Protein 3CQB (pdb70)

CATH classification: 3.30.2010.10

Nearest PDB structures (foldseek):
  3cqb-assembly1_B  TM=1.001E+00  e=4.327E-17  unclassified
  3cqb-assembly1_A  TM=9.490E-01  e=1.864E-13  unclassified
  8y6v-assembly1_B  TM=2.941E-01  e=4.490E+00  Phikzvirus phiKZ
  3cqb-assembly1_A  TM=1.006E+00  e=2.069E-17  unclassified
  3cqb-assembly1_B  TM=9.709E-01  e=9.292E-14  unclassified

Solvent-accessible surface area: 10674 Å² total

Secondary structure (DSSP, 8-state):
-TT-----------SS-SSHHHHHHHHHHHHHHHHHT---EEEEE--SS--EEEE-----EEEEEHHHHH--HHHHHHHHHHHHHHHHTT------/--GGGT---SS--SHHHHHHHHHHHHHHHHHT---EEEEE--SS--EEEE--TTSPPEEEEEHHHHH--HHHHHHHHHHHHHHHHTT-------

Structure (mmCIF, N/CA/C/O backbone):
data_3CQB
#
_entry.id   3CQB
#
_cell.length_a   75.873
_cell.length_b   75.873
_cell.length_c   65.471
_cell.angle_alpha   90.00
_cell.angle_beta   90.00
_cell.angle_gamma   120.00
#
_symmetry.space_group_name_H-M   'P 32 2 1'
#
loop_
_entity.id
_entity.type
_entity.pdbx_description
1 polymer 'Probable protease htpX homolog'
2 non-polymer 'CHLORIDE ION'
3 non-polymer 'SODIUM ION'
4 non-polymer 1,2-ETHANEDIOL
5 non-polymer GLYCEROL
6 water water
#
loop_
_atom_site.group_PDB
_atom_site.id
_atom_site.type_symbol
_atom_site.label_atom_id
_atom_site.label_alt_id
_atom_site.label_comp_id
_atom_site.label_asym_id
_atom_site.label_entity_id
_atom_site.label_seq_id
_atom_site.pdbx_PDB_ins_code
_atom_site.Cartn_x
_atom_site.Cartn_y
_atom_site.Cartn_z
_atom_site.occupancy
_atom_site.B_iso_or_equiv
_atom_site.auth_seq_id
_atom_site.auth_comp_id
_atom_site.auth_asym_id
_atom_site.auth_atom_id
_atom_site.pdbx_PDB_model_num
ATOM 1 N N . ASN A 1 2 ? 33.871 27.283 19.987 1.00 30.10 -1 ASN A N 1
ATOM 2 C CA . ASN A 1 2 ? 33.069 28.465 19.472 1.00 30.37 -1 ASN A CA 1
ATOM 3 C C . ASN A 1 2 ? 33.361 28.891 18.003 1.00 29.64 -1 ASN A C 1
ATOM 4 O O . ASN A 1 2 ? 32.468 29.312 17.254 1.00 29.38 -1 ASN A O 1
ATOM 9 N N . ALA A 1 3 ? 34.625 28.764 17.610 1.00 29.32 0 ALA A N 1
ATOM 10 C CA . ALA A 1 3 ? 35.062 28.965 16.228 1.00 28.58 0 ALA A CA 1
ATOM 11 C C . ALA A 1 3 ? 34.355 27.995 15.250 1.00 28.19 0 ALA A C 1
ATOM 12 O O . ALA A 1 3 ? 33.964 28.387 14.141 1.00 28.63 0 ALA A O 1
ATOM 14 N N . SER A 1 4 ? 34.171 26.744 15.664 1.00 26.22 1 SER A N 1
ATOM 15 C CA . SER A 1 4 ? 33.648 25.705 14.775 1.00 26.10 1 SER A CA 1
ATOM 16 C C . SER A 1 4 ? 32.129 25.756 14.537 1.00 26.02 1 SER A C 1
ATOM 17 O O . SER A 1 4 ? 31.615 25.071 13.636 1.00 25.29 1 SER A O 1
ATOM 20 N N . LYS A 1 5 ? 31.402 26.544 15.340 1.00 25.59 2 LYS A N 1
ATOM 21 C CA . LYS A 1 5 ? 29.925 26.521 15.239 1.00 25.99 2 LYS A CA 1
ATOM 22 C C . LYS A 1 5 ? 29.526 26.957 13.845 1.00 25.19 2 LYS A C 1
ATOM 23 O O . LYS A 1 5 ? 30.006 27.971 13.364 1.00 25.62 2 LYS A O 1
ATOM 29 N N . GLY A 1 6 ? 28.659 26.196 13.189 1.00 24.82 3 GLY A N 1
ATOM 30 C CA . GLY A 1 6 ? 28.238 26.569 11.826 1.00 24.49 3 GLY A CA 1
ATOM 31 C C . GLY A 1 6 ? 29.145 26.117 10.676 1.00 24.44 3 GLY A C 1
ATOM 32 O O . GLY A 1 6 ? 28.758 26.224 9.504 1.00 24.70 3 GLY A O 1
ATOM 41 N N . ALA A 1 8 ? 31.467 23.296 8.429 1.00 16.90 5 ALA A N 1
ATOM 42 C CA . ALA A 1 8 ? 31.308 21.854 8.094 1.00 15.97 5 ALA A CA 1
ATOM 43 C C . ALA A 1 8 ? 32.103 21.045 9.112 1.00 15.10 5 ALA A C 1
ATOM 44 O O . ALA A 1 8 ? 33.229 21.420 9.465 1.00 13.72 5 ALA A O 1
ATOM 46 N N . LEU A 1 9 ? 31.500 19.952 9.589 1.00 14.59 6 LEU A N 1
ATOM 47 C CA . LEU A 1 9 ? 32.089 19.123 10.633 1.00 15.79 6 LEU A CA 1
ATOM 48 C C . LEU A 1 9 ? 32.284 17.719 10.083 1.00 15.86 6 LEU A C 1
ATOM 49 O O . LEU A 1 9 ? 31.569 17.276 9.155 1.00 15.83 6 LEU A O 1
ATOM 54 N N . ARG A 1 10 ? 33.212 17.001 10.701 1.00 15.39 7 ARG A N 1
ATOM 55 C CA . ARG A 1 10 ? 33.396 15.601 10.411 1.00 16.28 7 ARG A CA 1
ATOM 56 C C . ARG A 1 10 ? 32.099 14.816 10.705 1.00 16.28 7 ARG A C 1
ATOM 57 O O . ARG A 1 10 ? 31.413 15.086 11.694 1.00 16.09 7 ARG A O 1
ATOM 65 N N . SER A 1 11 ? 31.766 13.863 9.839 1.00 15.88 8 SER A N 1
ATOM 66 C CA . SER A 1 11 ? 30.697 12.914 10.140 1.00 16.60 8 SER A CA 1
ATOM 67 C C . SER A 1 11 ? 30.983 12.179 11.442 1.00 16.88 8 SER A C 1
ATOM 68 O O . SER A 1 11 ? 32.164 11.876 11.767 1.00 18.06 8 SER A O 1
ATOM 71 N N . VAL A 1 12 ? 29.910 11.890 12.170 1.00 17.32 9 VAL A N 1
ATOM 72 C CA . VAL A 1 12 ? 29.971 11.158 13.421 1.00 16.36 9 VAL A CA 1
ATOM 73 C C . VAL A 1 12 ? 29.671 9.682 13.119 1.00 16.30 9 VAL A C 1
ATOM 74 O O . VAL A 1 12 ? 28.556 9.342 12.678 1.00 16.44 9 VAL A O 1
ATOM 78 N N . GLY A 1 13 ? 30.651 8.807 13.321 1.00 14.83 10 GLY A N 1
ATOM 79 C CA . GLY A 1 13 ? 30.452 7.386 12.993 1.00 16.11 10 GLY A CA 1
ATOM 80 C C . GLY A 1 13 ? 29.322 6.836 13.853 1.00 15.94 10 GLY A C 1
ATOM 81 O O . GLY A 1 13 ? 29.322 7.030 15.081 1.00 15.50 10 GLY A O 1
ATOM 82 N N . GLY A 1 14 ? 28.354 6.166 13.222 1.00 15.62 11 GLY A N 1
ATOM 83 C CA . GLY A 1 14 ? 27.276 5.515 13.953 1.00 16.05 11 GLY A CA 1
ATOM 84 C C . GLY A 1 14 ? 26.055 6.398 14.126 1.00 17.68 11 GLY A C 1
ATOM 85 O O . GLY A 1 14 ? 25.085 5.986 14.736 1.00 18.17 11 GLY A O 1
ATOM 94 N N . VAL A 1 16 ? 22.844 8.494 12.788 1.00 21.04 13 VAL A N 1
ATOM 95 C CA . VAL A 1 16 ? 21.926 8.580 11.685 1.00 21.96 13 VAL A CA 1
ATOM 96 C C . VAL A 1 16 ? 22.012 10.011 11.147 1.00 21.98 13 VAL A C 1
ATOM 97 O O . VAL A 1 16 ? 22.085 10.955 11.940 1.00 22.32 13 VAL A O 1
ATOM 101 N N . ILE A 1 17 ? 22.036 10.161 9.826 1.00 20.48 14 ILE A N 1
ATOM 102 C CA . ILE A 1 17 ? 22.184 11.472 9.190 1.00 21.02 14 ILE A CA 1
ATOM 103 C C . ILE A 1 17 ? 20.807 12.106 8.985 1.00 21.64 14 ILE A C 1
ATOM 104 O O . ILE A 1 17 ? 19.968 11.576 8.254 1.00 20.67 14 ILE A O 1
ATOM 109 N N . GLU A 1 18 ? 20.584 13.215 9.674 1.00 22.40 15 GLU A N 1
ATOM 110 C CA . GLU A 1 18 ? 19.321 13.961 9.545 1.00 24.25 15 GLU A CA 1
ATOM 111 C C . GLU A 1 18 ? 19.617 15.258 8.793 1.00 23.80 15 GLU A C 1
ATOM 112 O O . GLU A 1 18 ? 19.213 15.406 7.651 1.00 25.86 15 GLU A O 1
ATOM 118 N N A SER A 1 19 ? 20.316 16.189 9.435 0.50 23.37 16 SER A N 1
ATOM 119 N N B SER A 1 19 ? 20.325 16.181 9.431 0.50 23.12 16 SER A N 1
ATOM 120 C CA A SER A 1 19 ? 20.747 17.417 8.772 0.50 22.55 16 SER A CA 1
ATOM 121 C CA B SER A 1 19 ? 20.740 17.407 8.766 0.50 22.01 16 SER A CA 1
ATOM 122 C C A SER A 1 19 ? 22.229 17.266 8.408 0.50 21.63 16 SER A C 1
ATOM 123 C C B SER A 1 19 ? 22.226 17.269 8.408 0.50 21.39 16 SER A C 1
ATOM 124 O O A SER A 1 19 ? 23.060 17.102 9.293 0.50 21.67 16 SER A O 1
ATOM 125 O O B SER A 1 19 ? 23.056 17.116 9.295 0.50 21.41 16 SER A O 1
ATOM 130 N N . PRO A 1 20 ? 22.561 17.310 7.111 1.00 21.21 17 PRO A N 1
ATOM 131 C CA . PRO A 1 20 ? 23.973 17.057 6.711 1.00 19.96 17 PRO A CA 1
ATOM 132 C C . PRO A 1 20 ? 24.990 17.946 7.447 1.00 18.92 17 PRO A C 1
ATOM 133 O O . PRO A 1 20 ? 24.784 19.159 7.550 1.00 17.72 17 PRO A O 1
ATOM 137 N N . ARG A 1 21 ? 26.060 17.324 7.949 1.00 16.75 18 ARG A N 1
ATOM 138 C CA . ARG A 1 21 ? 27.141 18.030 8.640 1.00 16.41 18 ARG A CA 1
ATOM 139 C C . ARG A 1 21 ? 28.196 18.540 7.654 1.00 15.77 18 ARG A C 1
ATOM 140 O O . ARG A 1 21 ? 28.997 19.405 7.981 1.00 15.59 18 ARG A O 1
ATOM 148 N N . ASN A 1 22 ? 28.198 17.982 6.451 1.00 15.61 19 ASN A N 1
ATOM 149 C CA . ASN A 1 22 ? 29.204 18.328 5.449 1.00 15.73 19 ASN A CA 1
ATOM 150 C C . ASN A 1 22 ? 28.711 17.961 4.056 1.00 16.42 19 ASN A C 1
ATOM 151 O O . ASN A 1 22 ? 27.618 17.369 3.878 1.00 16.93 19 ASN A O 1
ATOM 156 N N . GLU A 1 23 ? 29.503 18.308 3.050 1.00 16.27 20 GLU A N 1
ATOM 157 C CA . GLU A 1 23 ? 28.991 18.197 1.671 1.00 16.65 20 GLU A CA 1
ATOM 158 C C . GLU A 1 23 ? 28.825 16.733 1.251 1.00 15.85 20 GLU A C 1
ATOM 159 O O . GLU A 1 23 ? 27.918 16.400 0.472 1.00 14.61 20 GLU A O 1
ATOM 165 N N . THR A 1 24 ? 29.687 15.856 1.755 1.00 15.67 21 THR A N 1
ATOM 166 C CA . THR A 1 24 ? 29.529 14.422 1.456 1.00 16.33 21 THR A CA 1
ATOM 167 C C . THR A 1 24 ? 28.207 13.882 2.021 1.00 15.90 21 THR A C 1
ATOM 168 O O . THR A 1 24 ? 27.512 13.120 1.357 1.00 15.04 21 THR A O 1
ATOM 172 N N . GLU A 1 25 ? 27.847 14.282 3.234 1.00 15.55 22 GLU A N 1
ATOM 173 C CA . GLU A 1 25 ? 26.535 13.874 3.797 1.00 15.50 22 GLU A CA 1
ATOM 174 C C . GLU A 1 25 ? 25.364 14.336 2.928 1.00 15.55 22 GLU A C 1
ATOM 175 O O . GLU A 1 25 ? 24.398 13.585 2.719 1.00 15.38 22 GLU A O 1
ATOM 181 N N . HIS A 1 26 ? 25.438 15.571 2.439 1.00 15.64 23 HIS A N 1
ATOM 182 C CA . HIS A 1 26 ? 24.383 16.082 1.566 1.00 16.32 23 HIS A CA 1
ATOM 183 C C . HIS A 1 26 ? 24.283 15.258 0.301 1.00 16.29 23 HIS A C 1
ATOM 184 O O . HIS A 1 26 ? 23.168 14.891 -0.134 1.00 15.36 23 HIS A O 1
ATOM 191 N N . TRP A 1 27 ? 25.438 15.005 -0.319 1.00 15.34 24 TRP A N 1
ATOM 192 C CA . TRP A 1 27 ? 25.501 14.177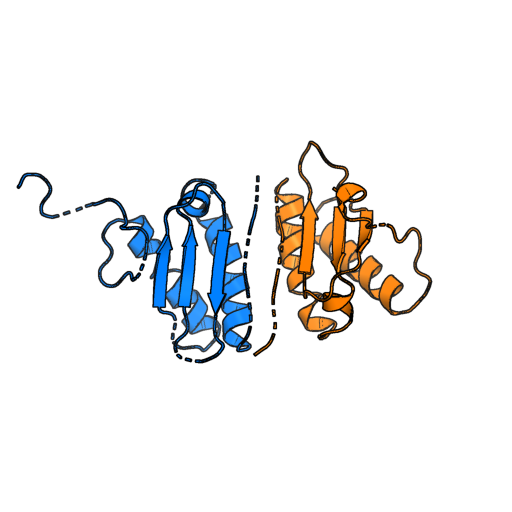 -1.533 1.00 16.60 24 TRP A CA 1
ATOM 193 C C . TRP A 1 27 ? 24.936 12.778 -1.258 1.00 15.50 24 TRP A C 1
ATOM 194 O O . TRP A 1 27 ? 24.183 12.207 -2.076 1.00 14.79 24 TRP A O 1
ATOM 205 N N . LEU A 1 28 ? 25.285 12.212 -0.108 1.00 15.51 25 LEU A N 1
ATOM 206 C CA . LEU A 1 28 ? 24.805 10.864 0.219 1.00 16.85 25 LEU A CA 1
ATOM 207 C C . LEU A 1 28 ? 23.284 10.784 0.356 1.00 16.93 25 LEU A C 1
ATOM 208 O O . LEU A 1 28 ? 22.649 9.893 -0.225 1.00 16.88 25 LEU A O 1
ATOM 213 N N . LEU A 1 29 ? 22.693 11.710 1.107 1.00 17.08 26 LEU A N 1
ATOM 214 C CA . LEU A 1 29 ? 21.228 11.770 1.204 1.00 17.70 26 LEU A CA 1
ATOM 215 C C . LEU A 1 29 ? 20.553 11.972 -0.150 1.00 18.30 26 LEU A C 1
ATOM 216 O O . LEU A 1 29 ? 19.550 11.309 -0.453 1.00 19.42 26 LEU A O 1
ATOM 221 N N A GLU A 1 30 ? 21.099 12.870 -0.962 0.50 18.42 27 GLU A N 1
ATOM 222 N N B GLU A 1 30 ? 21.100 12.868 -0.974 0.50 18.35 27 GLU A N 1
ATOM 223 C CA A GLU A 1 30 ? 20.544 13.155 -2.285 0.50 18.70 27 GLU A CA 1
ATOM 224 C CA B GLU A 1 30 ? 20.528 13.150 -2.303 0.50 18.56 27 GLU A CA 1
ATOM 225 C C A GLU A 1 30 ? 20.589 11.941 -3.206 0.50 18.31 27 GLU A C 1
ATOM 226 C C B GLU A 1 30 ? 20.600 11.955 -3.241 0.50 18.24 27 GLU A C 1
ATOM 227 O O A GLU A 1 30 ? 19.621 11.649 -3.933 0.50 17.74 27 GLU A O 1
ATOM 228 O O B GLU A 1 30 ? 19.662 11.688 -4.014 0.50 17.63 27 GLU A O 1
ATOM 239 N N . THR A 1 31 ? 21.726 11.255 -3.185 1.00 17.30 28 THR A N 1
ATOM 240 C CA . THR A 1 31 ? 21.961 10.083 -4.018 1.00 17.76 28 THR A CA 1
ATOM 241 C C . THR A 1 31 ? 21.026 8.952 -3.574 1.00 17.68 28 THR A C 1
ATOM 242 O O . THR A 1 31 ? 20.299 8.379 -4.394 1.00 16.35 28 THR A O 1
ATOM 246 N N . VAL A 1 32 ? 21.050 8.631 -2.282 1.00 17.18 29 VAL A N 1
ATOM 247 C CA . VAL A 1 32 ? 20.187 7.546 -1.785 1.00 17.97 29 VAL A CA 1
ATOM 248 C C . VAL A 1 32 ? 18.686 7.874 -2.010 1.00 18.22 29 VAL A C 1
ATOM 249 O O . VAL A 1 32 ? 17.897 7.000 -2.413 1.00 17.46 29 VAL A O 1
ATOM 253 N N . GLY A 1 33 ? 18.314 9.132 -1.782 1.00 17.48 30 GLY A N 1
ATOM 254 C CA . GLY A 1 33 ? 16.933 9.622 -2.028 1.00 19.33 30 GLY A CA 1
ATOM 255 C C . GLY A 1 33 ? 16.484 9.430 -3.464 1.00 19.92 30 GLY A C 1
ATOM 256 O O . GLY A 1 33 ? 15.360 8.942 -3.728 1.00 20.43 30 GLY A O 1
ATOM 257 N N . ARG A 1 34 ? 17.345 9.812 -4.402 1.00 19.58 31 ARG A N 1
ATOM 258 C CA . ARG A 1 34 ? 17.051 9.614 -5.816 1.00 20.10 31 ARG A CA 1
ATOM 259 C C . ARG A 1 34 ? 16.908 8.131 -6.197 1.00 19.21 31 ARG A C 1
ATOM 260 O O . ARG A 1 34 ? 16.010 7.744 -6.964 1.00 17.87 31 ARG A O 1
ATOM 268 N N . GLN A 1 35 ? 17.796 7.297 -5.665 1.00 18.45 32 GLN A N 1
ATOM 269 C CA . GLN A 1 35 ? 17.782 5.866 -5.965 1.00 19.13 32 GLN A CA 1
ATOM 270 C C . GLN A 1 35 ? 16.529 5.210 -5.382 1.00 20.34 32 GLN A C 1
ATOM 271 O O . GLN A 1 35 ? 15.863 4.384 -6.060 1.00 19.69 32 GLN A O 1
ATOM 277 N N . ALA A 1 36 ? 16.181 5.629 -4.164 1.00 20.53 33 ALA A N 1
ATOM 278 C CA . ALA A 1 36 ? 14.971 5.131 -3.487 1.00 21.61 33 ALA A CA 1
ATOM 279 C C . ALA A 1 36 ? 13.717 5.521 -4.267 1.00 22.11 33 ALA A C 1
ATOM 280 O O . ALA A 1 36 ? 12.847 4.668 -4.540 1.00 22.18 33 ALA A O 1
ATOM 282 N N . GLN A 1 37 ? 13.629 6.796 -4.650 1.00 22.97 34 GLN A N 1
ATOM 283 C CA . GLN A 1 37 ? 12.518 7.257 -5.478 1.00 24.08 34 GLN A CA 1
ATOM 284 C C . GLN A 1 37 ? 12.422 6.421 -6.771 1.00 24.11 34 GLN A C 1
ATOM 285 O O . GLN A 1 37 ? 11.328 5.976 -7.149 1.00 23.62 34 GLN A O 1
ATOM 291 N N . GLN A 1 38 ? 13.551 6.193 -7.444 1.00 23.63 35 GLN A N 1
ATOM 292 C CA . GLN A 1 38 ? 13.541 5.450 -8.706 1.00 24.43 35 GLN A CA 1
ATOM 293 C C . GLN A 1 38 ? 13.158 3.994 -8.519 1.00 24.39 35 GLN A C 1
ATOM 294 O O . GLN A 1 38 ? 12.468 3.418 -9.365 1.00 23.77 35 GLN A O 1
ATOM 300 N N . ALA A 1 39 ? 13.587 3.402 -7.405 1.00 23.25 36 ALA A N 1
ATOM 301 C CA . ALA A 1 39 ? 13.254 2.011 -7.088 1.00 24.22 36 ALA A CA 1
ATOM 302 C C . ALA A 1 39 ? 11.849 1.854 -6.519 1.00 24.98 36 ALA A C 1
A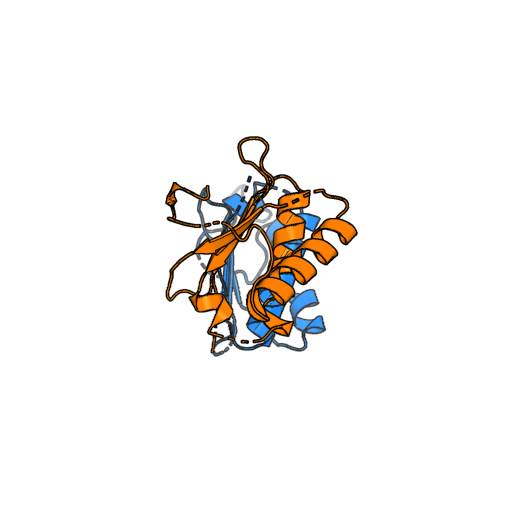TOM 303 O O . ALA A 1 39 ? 11.389 0.727 -6.317 1.00 26.16 36 ALA A O 1
ATOM 305 N N . GLY A 1 40 ? 11.190 2.976 -6.245 1.00 24.46 37 GLY A N 1
ATOM 306 C CA . GLY A 1 40 ? 9.817 3.000 -5.764 1.00 25.20 37 GLY A CA 1
ATOM 307 C C . GLY A 1 40 ? 9.663 2.653 -4.296 1.00 25.42 37 GLY A C 1
ATOM 308 O O . GLY A 1 40 ? 8.635 2.122 -3.895 1.00 25.17 37 GLY A O 1
ATOM 309 N N . ILE A 1 41 ? 10.682 2.938 -3.489 1.00 24.70 38 ILE A N 1
ATOM 310 C CA . ILE A 1 41 ? 10.622 2.675 -2.051 1.00 24.34 38 ILE A CA 1
ATOM 311 C C . ILE A 1 41 ? 10.769 3.957 -1.242 1.00 23.93 38 ILE A C 1
ATOM 312 O O . ILE A 1 41 ? 11.206 4.982 -1.770 1.00 23.95 38 ILE A O 1
ATOM 317 N N . GLY A 1 42 ? 10.412 3.888 0.040 1.00 23.19 39 GLY A N 1
ATOM 318 C CA . GLY A 1 42 ? 10.573 5.004 0.968 1.00 22.59 39 GLY A CA 1
ATOM 319 C C . GLY A 1 42 ? 12.054 5.312 1.182 1.00 22.19 39 GLY A C 1
ATOM 320 O O . GLY A 1 42 ? 12.904 4.467 0.930 1.00 21.62 39 GLY A O 1
ATOM 329 N N . PRO A 1 44 ? 15.405 5.354 2.771 1.00 21.68 41 PRO A N 1
ATOM 330 C CA . PRO A 1 44 ? 16.105 4.673 3.862 1.00 21.25 41 PRO A CA 1
ATOM 331 C C . PRO A 1 44 ? 16.709 5.621 4.899 1.00 20.99 41 PRO A C 1
ATOM 332 O O . PRO A 1 44 ? 17.037 6.759 4.586 1.00 20.99 41 PRO A O 1
ATOM 336 N N . THR A 1 45 ? 16.839 5.146 6.131 1.00 20.96 42 THR A N 1
ATOM 337 C CA . THR A 1 45 ? 17.740 5.764 7.109 1.00 21.68 42 THR A CA 1
ATOM 338 C C . THR A 1 45 ? 19.157 5.608 6.550 1.00 20.83 42 THR A C 1
ATOM 339 O O . THR A 1 45 ? 19.476 4.546 5.961 1.00 19.62 42 THR A O 1
ATOM 343 N N . VAL A 1 46 ? 20.009 6.627 6.730 1.00 19.87 43 VAL A N 1
ATOM 344 C CA . VAL A 1 46 ? 21.386 6.577 6.226 1.00 19.13 43 VAL A CA 1
ATOM 345 C C . VAL A 1 46 ? 22.356 6.895 7.374 1.00 19.31 43 VAL A C 1
ATOM 346 O O . VAL A 1 46 ? 22.113 7.828 8.155 1.00 18.54 43 VAL A O 1
ATOM 350 N N . ALA A 1 47 ? 23.408 6.086 7.527 1.00 18.28 44 ALA A N 1
ATOM 351 C CA . ALA A 1 47 ? 24.419 6.390 8.534 1.00 18.06 44 ALA A CA 1
ATOM 352 C C . ALA A 1 47 ? 25.817 6.159 7.953 1.00 17.92 44 ALA A C 1
ATOM 353 O O . ALA A 1 47 ? 25.993 5.331 7.042 1.00 17.90 44 ALA A O 1
ATOM 355 N N . ILE A 1 48 ? 26.814 6.880 8.463 1.00 16.72 45 ILE A N 1
ATOM 356 C CA . ILE A 1 48 ? 28.196 6.594 8.134 1.00 15.71 45 ILE A CA 1
ATOM 357 C C . ILE A 1 48 ? 28.798 5.985 9.401 1.00 16.26 45 ILE A C 1
ATOM 358 O O . ILE A 1 48 ? 28.472 6.445 10.510 1.00 16.93 45 ILE A O 1
ATOM 363 N N . TYR A 1 49 ? 29.636 4.957 9.241 1.00 16.07 46 TYR A N 1
ATOM 364 C CA . TYR A 1 49 ? 30.357 4.394 10.390 1.00 15.33 46 TYR A CA 1
ATOM 365 C C . TYR A 1 49 ? 31.852 4.411 10.152 1.00 15.39 46 TYR A C 1
ATOM 366 O O . TYR A 1 49 ? 32.300 4.385 9.014 1.00 14.19 46 TYR A O 1
ATOM 375 N N . ASP A 1 50 ? 32.621 4.477 11.229 1.00 16.04 47 ASP A N 1
ATOM 376 C CA . ASP A 1 50 ? 34.081 4.583 11.122 1.00 15.82 47 ASP A CA 1
ATOM 377 C C . ASP A 1 50 ? 34.642 3.199 10.861 1.00 16.00 47 ASP A C 1
ATOM 378 O O . ASP A 1 50 ? 34.490 2.299 11.688 1.00 14.88 47 ASP A O 1
ATOM 383 N N . SER A 1 51 ? 35.364 3.058 9.750 1.00 15.70 48 SER A N 1
ATOM 384 C CA . SER A 1 51 ? 36.151 1.836 9.506 1.00 15.48 48 SER A CA 1
ATOM 385 C C . SER A 1 51 ? 37.126 2.108 8.373 1.00 16.16 48 SER A C 1
ATOM 386 O O . SER A 1 51 ? 36.775 2.779 7.395 1.00 15.77 48 SER A O 1
ATOM 389 N N . ALA A 1 52 ? 38.302 1.507 8.473 1.00 15.61 49 ALA A N 1
ATOM 390 C CA . ALA A 1 52 ? 39.253 1.510 7.373 1.00 15.98 49 ALA A CA 1
ATOM 391 C C . ALA A 1 52 ? 38.776 0.605 6.227 1.00 16.73 49 ALA A C 1
ATOM 392 O O . ALA A 1 52 ? 39.198 0.799 5.084 1.00 15.64 49 ALA A O 1
ATOM 394 N N . ASP A 1 53 ? 37.932 -0.392 6.514 1.00 15.87 50 ASP A N 1
ATOM 395 C CA . ASP A 1 53 ? 37.458 -1.228 5.402 1.00 17.80 50 ASP A CA 1
ATOM 396 C C . ASP A 1 53 ? 36.486 -0.475 4.528 1.00 16.82 50 ASP A C 1
ATOM 397 O O . ASP A 1 53 ? 35.805 0.429 5.001 1.00 18.61 50 ASP A O 1
ATOM 402 N N . ILE A 1 54 ? 36.433 -0.873 3.262 1.00 15.63 51 ILE A N 1
ATOM 403 C CA . ILE A 1 54 ? 35.558 -0.252 2.276 1.00 16.03 51 ILE A CA 1
ATOM 404 C C . ILE A 1 54 ? 34.303 -1.128 2.228 1.00 16.10 51 ILE A C 1
ATOM 405 O O . ILE A 1 54 ? 34.336 -2.230 1.679 1.00 16.95 51 ILE A O 1
ATOM 410 N N . ASN A 1 55 ? 33.205 -0.650 2.796 1.00 15.59 52 ASN A N 1
ATOM 411 C CA . ASN A 1 55 ? 32.010 -1.484 2.877 1.00 15.60 52 ASN A CA 1
ATOM 412 C C . ASN A 1 55 ? 30.770 -0.608 2.887 1.00 16.23 52 ASN A C 1
ATOM 413 O O . ASN A 1 55 ? 30.786 0.493 3.447 1.00 15.85 52 ASN A O 1
ATOM 418 N N . ALA A 1 56 ? 29.694 -1.089 2.275 1.00 14.79 53 ALA A N 1
ATOM 419 C CA . ALA A 1 56 ? 28.367 -0.531 2.516 1.00 15.69 53 ALA A CA 1
ATOM 420 C C . ALA A 1 56 ? 27.452 -1.711 2.799 1.00 15.83 53 ALA A C 1
ATOM 421 O O . ALA A 1 56 ? 27.595 -2.798 2.189 1.00 15.77 53 ALA A O 1
ATOM 423 N N . PHE A 1 57 ? 26.519 -1.527 3.724 1.00 15.36 54 PHE A N 1
ATOM 424 C CA . PHE A 1 57 ? 25.497 -2.551 3.935 1.00 15.89 54 PHE A CA 1
ATOM 425 C C . PHE A 1 57 ? 24.129 -1.948 4.046 1.00 16.51 54 PHE A C 1
ATOM 426 O O . PHE A 1 57 ? 23.997 -0.747 4.363 1.00 16.39 54 PHE A O 1
ATOM 434 N N . ALA A 1 58 ? 23.110 -2.771 3.798 1.00 17.67 55 ALA A N 1
ATOM 435 C CA . ALA A 1 58 ? 21.744 -2.259 3.770 1.00 18.69 55 ALA A CA 1
ATOM 436 C C . ALA A 1 58 ? 20.794 -3.359 4.202 1.00 20.72 55 ALA A C 1
ATOM 437 O O . ALA A 1 58 ? 21.006 -4.543 3.948 1.00 18.78 55 ALA A O 1
ATOM 439 N N . THR A 1 59 ? 19.712 -2.957 4.832 1.00 23.88 56 THR A N 1
ATOM 440 C CA . THR A 1 59 ? 18.623 -3.904 5.006 1.00 27.43 56 THR A CA 1
ATOM 441 C C . THR A 1 59 ? 17.267 -3.290 4.637 1.00 29.00 56 THR A C 1
ATOM 442 O O . THR A 1 59 ? 16.986 -2.148 4.998 1.00 28.82 56 THR A O 1
ATOM 446 N N . GLY A 1 60 ? 16.461 -4.041 3.889 1.00 31.57 57 GLY A N 1
ATOM 447 C CA . GLY A 1 60 ? 15.058 -3.665 3.633 1.00 34.55 57 GLY A CA 1
ATOM 448 C C . GLY A 1 60 ? 14.086 -4.691 4.190 1.00 37.33 57 GLY A C 1
ATOM 449 O O . GLY A 1 60 ? 12.933 -4.783 3.729 1.00 37.12 57 GLY A O 1
ATOM 450 N N . ALA A 1 61 ? 14.532 -5.458 5.191 1.00 39.19 58 ALA A N 1
ATOM 451 C CA . ALA A 1 61 ? 13.708 -6.553 5.745 1.00 41.75 58 ALA A CA 1
ATOM 452 C C . ALA A 1 61 ? 12.409 -6.082 6.427 1.00 43.27 58 ALA A C 1
ATOM 453 O O . ALA A 1 61 ? 11.423 -6.824 6.474 1.00 43.91 58 ALA A O 1
ATOM 455 N N . LYS A 1 62 ? 12.409 -4.857 6.950 1.00 44.86 59 LYS A N 1
ATOM 456 C CA . LYS A 1 62 ? 11.206 -4.279 7.553 1.00 46.07 59 LYS A CA 1
ATOM 457 C C . LYS A 1 62 ? 10.570 -3.298 6.583 1.00 46.55 59 LYS A C 1
ATOM 458 O O . LYS A 1 62 ? 11.273 -2.491 5.970 1.00 47.39 59 LYS A O 1
ATOM 464 N N . ASP A 1 65 ? 11.912 2.687 7.615 1.00 20.00 62 ASP A N 1
ATOM 465 C CA . ASP A 1 65 ? 11.970 1.279 7.272 1.00 20.00 62 ASP A CA 1
ATOM 466 C C . ASP A 1 65 ? 13.356 0.742 6.993 1.00 20.00 62 ASP A C 1
ATOM 467 O O . ASP A 1 65 ? 13.835 -0.074 7.722 1.00 32.41 62 ASP A O 1
ATOM 472 N N . SER A 1 66 ? 13.996 1.160 5.939 1.00 28.79 63 SER A N 1
ATOM 473 C CA . SER A 1 66 ? 15.232 0.507 5.663 1.00 26.40 63 SER A CA 1
ATOM 474 C C . SER A 1 66 ? 16.412 1.327 6.114 1.00 24.45 63 SER A C 1
ATOM 475 O O . SER A 1 66 ? 16.269 2.442 6.514 1.00 22.19 63 SER A O 1
ATOM 478 N N . LEU A 1 67 ? 17.579 0.714 6.044 1.00 23.55 64 LEU A N 1
ATOM 479 C CA . LEU A 1 67 ? 18.779 1.407 6.466 1.00 23.26 64 LEU A CA 1
ATOM 480 C C . LEU A 1 67 ? 19.904 1.130 5.477 1.00 22.29 64 LEU A C 1
ATOM 481 O O . LEU A 1 67 ? 20.000 0.011 4.938 1.00 21.68 64 LEU A O 1
ATOM 486 N N . VAL A 1 68 ? 20.713 2.158 5.213 1.00 20.02 65 VAL A N 1
ATOM 487 C CA . VAL A 1 68 ? 21.927 2.035 4.391 1.00 19.84 65 VAL A CA 1
ATOM 488 C C . VAL A 1 68 ? 23.054 2.617 5.227 1.00 19.23 65 VAL A C 1
ATOM 489 O O . VAL A 1 68 ? 22.952 3.736 5.746 1.00 18.92 65 VAL A O 1
ATOM 493 N N . ALA A 1 69 ? 24.125 1.846 5.401 1.00 18.85 66 ALA A N 1
ATOM 494 C CA . ALA A 1 69 ? 25.249 2.273 6.253 1.00 17.95 66 ALA A CA 1
ATOM 495 C C . ALA A 1 69 ? 26.519 2.176 5.423 1.00 18.47 66 ALA A C 1
ATOM 496 O O . ALA A 1 69 ? 26.730 1.172 4.726 1.00 18.16 66 ALA A O 1
ATOM 498 N N . VAL A 1 70 ? 27.338 3.227 5.442 1.00 17.34 67 VAL A N 1
ATOM 499 C CA . VAL A 1 70 ? 28.506 3.284 4.591 1.00 16.81 67 VAL A CA 1
ATOM 500 C C . VAL A 1 70 ? 29.732 3.542 5.454 1.00 16.18 67 VAL A C 1
ATOM 501 O O . VAL A 1 70 ? 29.672 4.370 6.366 1.00 15.33 67 VAL A O 1
ATOM 505 N N . SER A 1 71 ? 30.841 2.863 5.160 1.00 15.89 68 SER A N 1
ATOM 506 C CA . SER A 1 71 ? 32.045 3.092 5.964 1.00 16.25 68 SER A CA 1
ATOM 507 C C . SER A 1 71 ? 32.764 4.336 5.500 1.00 15.50 68 SER A C 1
ATOM 508 O O . SER A 1 71 ? 32.682 4.754 4.341 1.00 15.72 68 SER A O 1
ATOM 511 N N . THR A 1 72 ? 33.460 5.024 6.417 1.00 20.00 69 THR A N 1
ATOM 512 C CA . THR A 1 72 ? 34.391 6.078 6.037 1.00 20.00 69 THR A CA 1
ATOM 513 C C . THR A 1 72 ? 35.421 5.569 5.033 1.00 20.00 69 THR A C 1
ATOM 514 O O . THR A 1 72 ? 35.695 6.188 4.110 1.00 15.70 69 THR A O 1
ATOM 518 N N . GLY A 1 73 ? 35.929 4.355 5.225 1.00 14.74 70 GLY A N 1
ATOM 519 C CA . GLY A 1 73 ? 36.880 3.803 4.244 1.00 15.58 70 GLY A CA 1
ATOM 520 C C . GLY A 1 73 ? 36.326 3.859 2.813 1.00 15.56 70 GLY A C 1
ATOM 521 O O . GLY A 1 73 ? 37.072 4.183 1.867 1.00 15.46 70 GLY A O 1
ATOM 522 N N . LEU A 1 74 ? 35.054 3.509 2.643 1.00 15.25 71 LEU A N 1
ATOM 523 C CA . LEU A 1 74 ? 34.421 3.569 1.315 1.00 16.03 71 LEU A CA 1
ATOM 524 C C . LEU A 1 74 ? 34.426 5.022 0.771 1.00 17.07 71 LEU A C 1
ATOM 525 O O . LEU A 1 74 ? 34.854 5.289 -0.373 1.00 16.52 71 LEU A O 1
ATOM 530 N N . LEU A 1 75 ? 33.969 5.950 1.604 1.00 16.74 72 LEU A N 1
ATOM 531 C CA . LEU A 1 75 ? 33.897 7.377 1.211 1.00 17.61 72 LEU A CA 1
ATOM 532 C C . LEU A 1 75 ? 35.265 7.963 0.908 1.00 18.20 72 LEU A C 1
ATOM 533 O O . LEU A 1 75 ? 35.392 8.822 0.017 1.00 17.30 72 LEU A O 1
ATOM 538 N N . HIS A 1 76 ? 36.292 7.504 1.615 1.00 18.03 73 HIS A N 1
ATOM 539 C CA . HIS A 1 76 ? 37.660 7.970 1.353 1.00 20.30 73 HIS A CA 1
ATOM 540 C C . HIS A 1 76 ? 38.237 7.402 0.058 1.00 20.74 73 HIS A C 1
ATOM 541 O O . HIS A 1 76 ? 39.064 8.027 -0.597 1.00 21.81 73 HIS A O 1
ATOM 548 N N . ASN A 1 77 ? 37.831 6.198 -0.305 1.00 21.22 74 ASN A N 1
ATOM 549 C CA . ASN A 1 77 ? 38.525 5.497 -1.350 1.00 22.24 74 ASN A CA 1
ATOM 550 C C . ASN A 1 77 ? 37.789 5.499 -2.696 1.00 22.60 74 ASN A C 1
ATOM 551 O O . ASN A 1 77 ? 38.437 5.369 -3.746 1.00 23.07 74 ASN A O 1
ATOM 564 N N . THR A 1 79 ? 35.336 7.158 -5.762 1.00 19.94 76 THR A N 1
ATOM 565 C CA . THR A 1 79 ? 34.835 8.395 -6.347 1.00 20.28 76 THR A CA 1
ATOM 566 C C . THR A 1 79 ? 33.324 8.447 -6.178 1.00 20.39 76 THR A C 1
ATOM 567 O O . THR A 1 79 ? 32.692 7.428 -5.865 1.00 20.07 76 THR A O 1
ATOM 571 N N . ARG A 1 80 ? 32.733 9.616 -6.391 1.00 20.99 77 ARG A N 1
ATOM 572 C CA . ARG A 1 80 ? 31.273 9.699 -6.360 1.00 21.32 77 ARG A CA 1
ATOM 573 C C . ARG A 1 80 ? 30.593 8.710 -7.308 1.00 21.28 77 ARG A C 1
ATOM 574 O O . ARG A 1 80 ? 29.668 8.014 -6.887 1.00 20.86 77 ARG A O 1
ATOM 582 N N . ASP A 1 81 ? 31.046 8.622 -8.560 1.00 20.77 78 ASP A N 1
ATOM 583 C CA . ASP A 1 81 ? 30.420 7.663 -9.498 1.00 21.01 78 ASP A CA 1
ATOM 584 C C . ASP A 1 81 ? 30.501 6.216 -9.000 1.00 20.61 78 ASP A C 1
ATOM 585 O O . ASP A 1 81 ? 29.530 5.470 -9.114 1.00 19.44 78 ASP A O 1
ATOM 590 N N . GLU A 1 82 ? 31.654 5.831 -8.453 1.00 19.41 79 GLU A N 1
ATOM 591 C CA . GLU A 1 82 ? 31.858 4.464 -7.964 1.00 20.04 79 GLU A CA 1
ATOM 592 C C . GLU A 1 82 ? 30.951 4.191 -6.776 1.00 18.53 79 GLU A C 1
ATOM 593 O O . GLU A 1 82 ? 30.284 3.161 -6.719 1.00 18.66 79 GLU A O 1
ATOM 599 N N . ALA A 1 83 ? 30.925 5.123 -5.835 1.00 17.79 80 ALA A N 1
ATOM 600 C CA . ALA A 1 83 ? 30.074 4.992 -4.644 1.00 16.90 80 ALA A CA 1
ATOM 601 C C . ALA A 1 83 ? 28.594 4.982 -5.044 1.00 16.60 80 ALA A C 1
ATOM 602 O O . ALA A 1 83 ? 27.807 4.216 -4.489 1.00 16.52 80 ALA A O 1
ATOM 604 N N . GLU A 1 84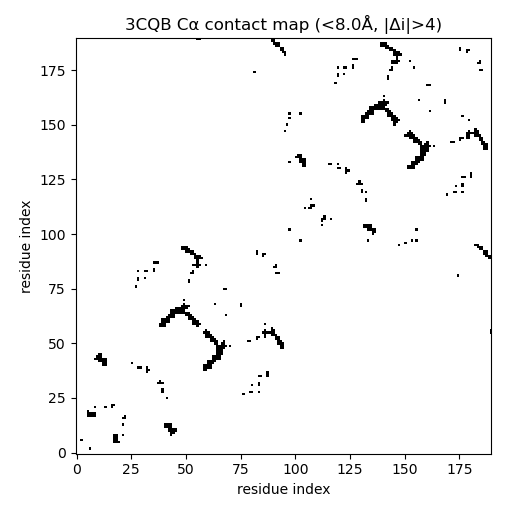 ? 28.219 5.833 -5.995 1.00 15.97 81 GLU A N 1
ATOM 605 C CA . GLU A 1 84 ? 26.831 5.873 -6.466 1.00 17.19 81 GLU A CA 1
ATOM 606 C C . GLU A 1 84 ? 26.421 4.491 -7.024 1.00 16.96 81 GLU A C 1
ATOM 607 O O . GLU A 1 84 ? 25.313 4.015 -6.771 1.00 17.20 81 GLU A O 1
ATOM 613 N N . ALA A 1 85 ? 27.316 3.846 -7.768 1.00 17.12 82 ALA A N 1
ATOM 614 C CA . ALA A 1 85 ? 26.980 2.547 -8.383 1.00 17.14 82 ALA A CA 1
ATOM 615 C C . ALA A 1 85 ? 26.770 1.460 -7.302 1.00 16.70 82 ALA A C 1
ATOM 616 O O . ALA A 1 85 ? 25.859 0.622 -7.394 1.00 17.07 82 ALA A O 1
ATOM 618 N N . VAL A 1 86 ? 27.579 1.500 -6.253 1.00 15.84 83 VAL A N 1
ATOM 619 C CA . VAL A 1 86 ? 27.454 0.547 -5.148 1.00 16.83 83 VAL A CA 1
ATOM 620 C C . VAL A 1 86 ? 26.121 0.781 -4.438 1.00 16.92 83 VAL A C 1
ATOM 621 O O . VAL A 1 86 ? 25.355 -0.168 -4.147 1.00 16.00 83 VAL A O 1
ATOM 625 N N . LEU A 1 87 ? 25.824 2.051 -4.168 1.00 15.67 84 LEU A N 1
ATOM 626 C CA . LEU A 1 87 ? 24.588 2.390 -3.477 1.00 15.98 84 LEU A CA 1
ATOM 627 C C . LEU A 1 87 ? 23.360 1.994 -4.308 1.00 16.20 84 LEU A C 1
ATOM 628 O O . LEU A 1 87 ? 22.391 1.443 -3.774 1.00 16.69 84 LEU A O 1
ATOM 633 N N . ALA A 1 88 ? 23.378 2.290 -5.609 1.00 16.34 85 ALA A N 1
ATOM 634 C CA . ALA A 1 88 ? 22.275 1.907 -6.486 1.00 16.43 85 ALA A CA 1
ATOM 635 C C . ALA A 1 88 ? 22.018 0.397 -6.429 1.00 17.28 85 ALA A C 1
ATOM 636 O O . ALA A 1 88 ? 20.851 -0.064 -6.381 1.00 16.50 85 ALA A O 1
ATOM 638 N N . HIS A 1 89 ? 23.109 -0.372 -6.441 1.00 16.40 86 HIS A N 1
ATOM 639 C CA . HIS A 1 89 ? 22.990 -1.828 -6.395 1.00 17.03 86 HIS A CA 1
ATOM 640 C C . HIS A 1 89 ? 22.385 -2.298 -5.066 1.00 16.81 86 HIS A C 1
ATOM 641 O O . HIS A 1 89 ? 21.458 -3.130 -5.062 1.00 16.16 86 HIS A O 1
ATOM 648 N N . GLU A 1 90 ? 22.862 -1.740 -3.958 1.00 15.92 87 GLU A N 1
ATOM 649 C CA . GLU A 1 90 ? 22.272 -2.056 -2.642 1.00 16.80 87 GLU A CA 1
ATOM 650 C C . GLU A 1 90 ? 20.829 -1.628 -2.493 1.00 16.89 87 GLU A C 1
ATOM 651 O O . GLU A 1 90 ? 20.018 -2.389 -1.935 1.00 17.90 87 GLU A O 1
ATOM 657 N N . VAL A 1 91 ? 20.477 -0.457 -3.036 1.00 16.80 88 VAL A N 1
ATOM 658 C CA . VAL A 1 91 ? 19.069 -0.038 -3.065 1.00 17.19 88 VAL A CA 1
ATOM 659 C C . VAL A 1 91 ? 18.195 -1.053 -3.816 1.00 17.89 88 VAL A C 1
ATOM 660 O O . VAL A 1 91 ? 17.055 -1.323 -3.395 1.00 17.98 88 VAL A O 1
ATOM 664 N N . SER A 1 92 ? 18.719 -1.640 -4.894 1.00 18.36 89 SER A N 1
ATOM 665 C CA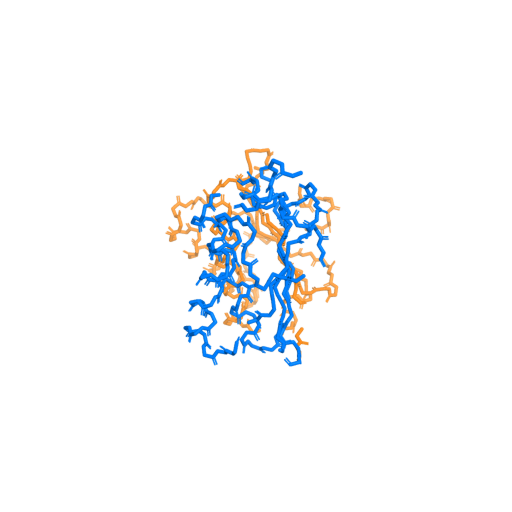 . SER A 1 92 ? 17.940 -2.657 -5.628 1.00 19.18 89 SER A CA 1
ATOM 666 C C . SER A 1 92 ? 17.609 -3.867 -4.743 1.00 19.33 89 SER A C 1
ATOM 667 O O . SER A 1 92 ? 16.550 -4.471 -4.886 1.00 19.51 89 SER A O 1
ATOM 670 N N . HIS A 1 93 ? 18.531 -4.246 -3.864 1.00 19.04 90 HIS A N 1
ATOM 671 C CA . HIS A 1 93 ? 18.289 -5.320 -2.906 1.00 19.67 90 HIS A CA 1
ATOM 672 C C . HIS A 1 93 ? 17.280 -4.958 -1.842 1.00 20.37 90 HIS A C 1
ATOM 673 O O . HIS A 1 93 ? 16.401 -5.775 -1.511 1.00 21.00 90 HIS A O 1
ATOM 680 N N . ILE A 1 94 ? 17.389 -3.745 -1.310 1.00 21.27 91 ILE A N 1
ATOM 681 C CA . ILE A 1 94 ? 16.425 -3.261 -0.328 1.00 22.64 91 ILE A CA 1
ATOM 682 C C . ILE A 1 94 ? 15.059 -3.320 -0.961 1.00 23.63 91 ILE A C 1
ATOM 683 O O . ILE A 1 94 ? 14.069 -3.716 -0.302 1.00 23.74 91 ILE A O 1
ATOM 688 N N . ALA A 1 95 ? 14.979 -2.898 -2.226 1.00 24.18 92 ALA A N 1
ATOM 689 C CA . ALA A 1 95 ? 13.666 -2.822 -2.895 1.00 25.37 92 ALA A CA 1
ATOM 690 C C . ALA A 1 95 ? 13.024 -4.208 -3.007 1.00 26.37 92 ALA A C 1
ATOM 691 O O . ALA A 1 95 ? 11.790 -4.333 -3.010 1.00 26.80 92 ALA A O 1
ATOM 693 N N . ASN A 1 96 ? 13.850 -5.248 -3.085 1.00 26.75 93 ASN A N 1
ATOM 694 C CA . ASN A 1 96 ? 13.377 -6.628 -3.034 1.00 28.03 93 ASN A CA 1
ATOM 695 C C . ASN A 1 96 ? 13.065 -7.161 -1.626 1.00 27.77 93 ASN A C 1
ATOM 696 O O . ASN A 1 96 ? 12.701 -8.326 -1.481 1.00 29.83 93 ASN A O 1
ATOM 701 N N . GLY A 1 97 ? 13.176 -6.321 -0.605 1.00 27.51 94 GLY A N 1
ATOM 702 C CA . GLY A 1 97 ? 13.022 -6.749 0.788 1.00 26.77 94 GLY A CA 1
ATOM 703 C C . GLY A 1 97 ? 14.162 -7.640 1.280 1.00 26.73 94 GLY A C 1
ATOM 704 O O . GLY A 1 97 ? 14.002 -8.416 2.241 1.00 26.55 94 GLY A O 1
ATOM 705 N N . ASP A 1 98 ? 15.332 -7.497 0.661 1.00 25.51 95 ASP A N 1
ATOM 706 C CA . ASP A 1 98 ? 16.496 -8.302 1.035 1.00 24.29 95 ASP A CA 1
ATOM 707 C C . ASP A 1 98 ? 17.537 -7.480 1.805 1.00 23.29 95 ASP A C 1
ATOM 708 O O . ASP A 1 98 ? 17.350 -6.271 2.049 1.00 23.61 95 ASP A O 1
ATOM 721 N N . VAL A 1 100 ? 21.908 -6.820 2.291 1.00 16.83 97 VAL A N 1
ATOM 722 C CA . VAL A 1 100 ? 23.116 -6.995 1.496 1.00 16.66 97 VAL A CA 1
ATOM 723 C C . VAL A 1 100 ? 24.287 -6.340 2.218 1.00 16.46 97 VAL A C 1
ATOM 724 O O . VAL A 1 100 ? 24.094 -5.296 2.874 1.00 16.24 97 VAL A O 1
ATOM 728 N N . THR A 1 101 ? 25.473 -6.927 2.087 1.00 16.31 98 THR A N 1
ATOM 729 C CA . THR A 1 101 ? 26.680 -6.254 2.535 1.00 16.11 98 THR A CA 1
ATOM 730 C C . THR A 1 101 ? 27.749 -6.463 1.470 1.00 16.60 98 THR A C 1
ATOM 731 O O . THR A 1 101 ? 27.789 -7.520 0.838 1.00 16.39 98 THR A O 1
ATOM 743 N N . THR A 1 103 ? 31.908 -5.592 0.392 1.00 17.30 100 THR A N 1
ATOM 744 C CA . THR A 1 103 ? 33.199 -5.060 0.825 1.00 17.74 100 THR A CA 1
ATOM 745 C C . THR A 1 103 ? 34.122 -5.082 -0.376 1.00 18.67 100 THR A C 1
ATOM 746 O O . THR A 1 103 ? 34.089 -6.051 -1.165 1.00 18.18 100 THR A O 1
ATOM 750 N N . LEU A 1 104 ? 34.931 -4.029 -0.536 1.00 19.18 101 LEU A N 1
ATOM 751 C CA . LEU A 1 104 ? 35.939 -3.987 -1.606 1.00 22.33 101 LEU A CA 1
ATOM 752 C C . LEU A 1 104 ? 37.330 -4.012 -0.999 1.00 24.18 101 LEU A C 1
ATOM 753 O O . LEU A 1 104 ? 37.541 -3.497 0.099 1.00 22.66 101 LEU A O 1
ATOM 766 N N . GLN A 1 106 ? 40.748 -2.693 -2.660 1.00 36.45 103 GLN A N 1
ATOM 767 C CA . GLN A 1 106 ? 41.088 -1.994 -3.930 1.00 38.92 103 GLN A CA 1
ATOM 768 C C . GLN A 1 106 ? 42.453 -2.374 -4.534 1.00 39.84 103 GLN A C 1
ATOM 769 O O . GLN A 1 106 ? 43.216 -3.141 -3.925 1.00 41.00 103 GLN A O 1
ATOM 783 N N . ALA B 1 8 ? 43.555 -16.291 -4.509 1.00 32.67 5 ALA B N 1
ATOM 784 C CA . ALA B 1 8 ? 42.142 -15.986 -4.209 1.00 32.25 5 ALA B CA 1
ATOM 785 C C . ALA B 1 8 ? 41.258 -17.252 -4.282 1.00 31.47 5 ALA B C 1
ATOM 786 O O . ALA B 1 8 ? 40.403 -17.455 -3.429 1.00 30.94 5 ALA B O 1
ATOM 788 N N . LEU B 1 9 ? 41.504 -18.121 -5.270 1.00 30.59 6 LEU B N 1
ATOM 789 C CA . LEU B 1 9 ? 40.736 -19.374 -5.389 1.00 29.61 6 LEU B CA 1
ATOM 790 C C . LEU B 1 9 ? 41.132 -20.443 -4.364 1.00 28.61 6 LEU B C 1
ATOM 791 O O . LEU B 1 9 ? 40.273 -21.016 -3.672 1.00 26.49 6 LEU B O 1
ATOM 796 N N . ARG B 1 10 ? 42.434 -20.716 -4.285 1.00 27.74 7 ARG B N 1
ATOM 797 C CA . ARG B 1 10 ? 42.969 -21.840 -3.502 1.00 29.07 7 ARG B CA 1
ATOM 798 C C . ARG B 1 10 ? 42.639 -21.694 -2.018 1.00 28.27 7 ARG B C 1
ATOM 799 O O . ARG B 1 10 ? 42.426 -22.691 -1.308 1.00 27.59 7 ARG B O 1
ATOM 807 N N . SER B 1 11 ? 42.599 -20.448 -1.561 1.00 27.25 8 SER B N 1
ATOM 808 C CA . SER B 1 11 ? 42.495 -20.189 -0.130 1.00 26.90 8 SER B CA 1
ATOM 809 C C . SER B 1 11 ? 41.081 -20.469 0.366 1.00 26.99 8 SER B C 1
ATOM 810 O O . SER B 1 11 ? 40.880 -20.611 1.585 1.00 26.92 8 SER B O 1
ATOM 813 N N . VAL B 1 12 ? 40.112 -20.505 -0.566 1.00 25.61 9 VAL B N 1
ATOM 814 C CA . VAL B 1 12 ? 38.691 -20.804 -0.238 1.00 25.72 9 VAL B CA 1
ATOM 815 C C . VAL B 1 12 ? 38.240 -22.199 -0.707 1.00 25.25 9 VAL B C 1
ATOM 816 O O . VAL B 1 12 ? 37.074 -22.603 -0.514 1.00 25.56 9 VAL B O 1
ATOM 820 N N . GLY B 1 13 ? 39.182 -22.935 -1.288 1.00 24.06 10 GLY B N 1
ATOM 821 C CA . GLY B 1 13 ? 38.901 -24.258 -1.840 1.00 22.97 10 GLY B CA 1
ATOM 822 C C . GLY B 1 13 ? 38.008 -24.156 -3.071 1.00 22.32 10 GLY B C 1
ATOM 823 O O . GLY B 1 13 ? 37.263 -25.103 -3.362 1.00 22.20 10 GLY B O 1
ATOM 824 N N . GLY B 1 14 ? 38.081 -23.033 -3.786 1.00 19.91 11 GLY B N 1
ATOM 825 C CA . GLY B 1 14 ? 37.268 -22.816 -5.033 1.00 19.67 11 GLY B CA 1
ATOM 826 C C . GLY B 1 14 ? 37.628 -23.863 -6.103 1.00 18.53 11 GLY B C 1
ATOM 827 O O . GLY B 1 14 ? 38.776 -24.334 -6.179 1.00 18.26 11 GLY B O 1
ATOM 836 N N . VAL B 1 16 ? 37.448 -24.693 -10.166 1.00 16.32 13 VAL B N 1
ATOM 837 C CA . VAL B 1 16 ? 37.316 -24.014 -11.463 1.00 16.33 13 VAL B CA 1
ATOM 838 C C . VAL B 1 16 ? 36.424 -24.843 -12.382 1.00 16.67 13 VAL B C 1
ATOM 839 O O . VAL B 1 16 ? 36.523 -26.092 -12.435 1.00 16.60 13 VAL B O 1
ATOM 843 N N . ILE B 1 17 ? 35.589 -24.139 -13.142 1.00 16.24 14 ILE B N 1
ATOM 844 C CA . ILE B 1 17 ? 34.833 -24.756 -14.231 1.00 17.33 14 ILE B CA 1
ATOM 845 C C . ILE B 1 17 ? 35.627 -24.571 -15.530 1.00 17.04 14 ILE B C 1
ATOM 846 O O . ILE B 1 17 ? 35.720 -23.456 -16.040 1.00 16.88 14 ILE B O 1
ATOM 851 N N . GLU B 1 18 ? 36.239 -25.642 -16.049 1.00 16.16 15 GLU B N 1
ATOM 852 C CA . GLU B 1 18 ? 37.053 -25.506 -17.249 1.00 16.91 15 GLU B CA 1
ATOM 853 C C . GLU B 1 18 ? 36.213 -25.497 -18.509 1.00 17.00 15 GLU B C 1
ATOM 854 O O . GLU B 1 18 ? 36.583 -24.871 -19.507 1.00 17.31 15 GLU B O 1
ATOM 860 N N . SER B 1 19 ? 35.091 -26.212 -18.475 1.00 17.13 16 SER B N 1
ATOM 861 C CA . SER B 1 19 ? 34.164 -26.268 -19.616 1.00 17.40 16 SER B CA 1
ATOM 862 C C . SER B 1 19 ? 32.814 -26.659 -19.012 1.00 17.89 16 SER B C 1
ATOM 863 O O . SER B 1 19 ? 32.767 -27.281 -17.968 1.00 18.04 16 SER B O 1
ATOM 866 N N . PRO B 1 20 ? 31.716 -26.255 -19.650 1.00 18.97 17 PRO B N 1
ATOM 867 C CA . PRO B 1 20 ? 30.426 -26.494 -18.966 1.00 19.26 17 PRO B CA 1
ATOM 868 C C . PRO B 1 20 ? 29.934 -27.932 -19.155 1.00 18.32 17 PRO B C 1
ATOM 869 O O . PRO B 1 20 ? 29.917 -28.452 -20.283 1.00 17.84 17 PRO B O 1
ATOM 873 N N . ARG B 1 21 ? 29.496 -28.545 -18.061 1.00 18.28 18 ARG B N 1
ATOM 874 C CA . ARG B 1 21 ? 29.032 -29.933 -18.078 1.00 18.83 18 ARG B CA 1
ATOM 875 C C . ARG B 1 21 ? 27.627 -30.162 -17.512 1.00 18.97 18 ARG B C 1
ATOM 876 O O . ARG B 1 21 ? 27.183 -31.311 -17.391 1.00 20.21 18 ARG B O 1
ATOM 884 N N . ASN B 1 22 ? 26.926 -29.072 -17.226 1.00 17.19 19 ASN B N 1
ATOM 885 C CA . ASN B 1 22 ? 25.524 -29.157 -16.816 1.00 17.34 19 ASN B CA 1
ATOM 886 C C . ASN B 1 22 ? 24.892 -27.779 -17.047 1.00 17.18 19 ASN B C 1
ATOM 887 O O . ASN B 1 22 ? 25.596 -26.825 -17.430 1.00 16.50 19 ASN B O 1
ATOM 892 N N . GLU B 1 23 ? 23.576 -27.679 -16.903 1.00 16.47 20 GLU B N 1
ATOM 893 C CA . GLU B 1 23 ? 22.898 -26.421 -17.242 1.00 17.36 20 GLU B CA 1
ATOM 894 C C . GLU B 1 23 ? 23.391 -25.278 -16.384 1.00 16.95 20 GLU B C 1
ATOM 895 O O . GLU B 1 23 ? 23.482 -24.152 -16.868 1.00 16.41 20 GLU B O 1
ATOM 901 N N . THR B 1 24 ? 23.700 -25.560 -15.112 1.00 16.07 21 THR B N 1
ATOM 902 C CA . THR B 1 24 ? 24.109 -24.479 -14.193 1.00 16.15 21 THR B CA 1
ATOM 903 C C . THR B 1 24 ? 25.462 -23.945 -14.632 1.00 16.25 21 THR B C 1
ATOM 904 O O . THR B 1 24 ? 25.654 -22.721 -14.704 1.00 15.36 21 THR B O 1
ATOM 908 N N . GLU B 1 25 ? 26.394 -24.847 -14.953 1.00 15.51 22 GLU B N 1
ATOM 909 C CA . GLU B 1 25 ? 27.733 -24.379 -15.404 1.00 16.14 22 GLU B CA 1
ATOM 910 C C . GLU B 1 25 ? 27.642 -23.615 -16.723 1.00 15.62 22 GLU B C 1
ATOM 911 O O . GLU B 1 25 ? 28.368 -22.623 -16.928 1.00 16.68 22 GLU B O 1
ATOM 917 N N . HIS B 1 26 ? 26.822 -24.121 -17.649 1.00 15.61 23 HIS B N 1
ATOM 918 C CA . HIS B 1 26 ? 26.608 -23.470 -18.939 1.00 16.68 23 HIS B CA 1
ATOM 919 C C . HIS B 1 26 ? 26.084 -22.038 -18.736 1.00 16.01 23 HIS B C 1
ATOM 920 O O . HIS B 1 26 ? 26.605 -21.084 -19.314 1.00 15.10 23 HIS B O 1
ATOM 927 N N . TRP B 1 27 ? 25.079 -21.900 -17.873 1.00 15.58 24 TRP B N 1
ATOM 928 C CA . TRP B 1 27 ? 24.497 -20.583 -17.580 1.00 16.47 24 TRP B CA 1
ATOM 929 C C . TRP B 1 27 ? 25.526 -19.649 -16.934 1.00 16.75 24 TRP B C 1
ATOM 930 O O . TRP B 1 27 ? 25.651 -18.483 -17.313 1.00 16.51 24 TRP B O 1
ATOM 941 N N . LEU B 1 28 ? 26.283 -20.159 -15.972 1.00 16.29 25 LEU B N 1
ATOM 942 C CA . LEU B 1 28 ? 27.273 -19.324 -15.268 1.00 17.03 25 LEU B CA 1
ATOM 943 C C . LEU B 1 28 ? 28.375 -18.835 -16.219 1.00 16.92 25 LEU B C 1
ATOM 944 O O . LEU B 1 28 ? 28.727 -17.640 -16.247 1.00 16.14 25 LEU B O 1
ATOM 949 N N . LEU B 1 29 ? 28.908 -19.742 -17.041 1.00 16.15 26 LEU B N 1
ATOM 950 C CA . LEU B 1 29 ? 29.946 -19.329 -17.995 1.00 17.32 26 LEU B CA 1
ATOM 951 C C . LEU B 1 29 ? 29.441 -18.321 -19.012 1.00 17.75 26 LEU B C 1
ATOM 952 O O . LEU B 1 29 ? 30.123 -17.322 -19.305 1.00 18.28 26 LEU B O 1
ATOM 957 N N . GLU B 1 30 ? 28.256 -18.574 -19.566 1.00 18.13 27 GLU B N 1
ATOM 958 C CA . GLU B 1 30 ? 27.699 -17.705 -20.607 1.00 19.78 27 GLU B CA 1
ATOM 959 C C . GLU B 1 30 ? 27.356 -16.330 -20.023 1.00 19.83 27 GLU B C 1
ATOM 960 O O . GLU B 1 30 ? 27.550 -15.291 -20.681 1.00 19.65 27 GLU B O 1
ATOM 966 N N . THR B 1 31 ? 26.852 -16.331 -18.784 1.00 18.75 28 THR B N 1
ATOM 967 C CA . THR B 1 31 ? 26.496 -15.081 -18.112 1.00 18.36 28 THR B CA 1
ATOM 968 C C . THR B 1 31 ? 27.737 -14.244 -17.860 1.00 18.96 28 THR B C 1
ATOM 969 O O . THR B 1 31 ? 27.779 -13.069 -18.234 1.00 18.25 28 THR B O 1
ATOM 973 N N . VAL B 1 32 ? 28.748 -14.846 -17.239 1.00 18.36 29 VAL B N 1
ATOM 974 C CA . VAL B 1 32 ? 29.983 -14.099 -16.938 1.00 19.17 29 VAL B CA 1
ATOM 975 C C . VAL B 1 32 ? 30.666 -13.692 -18.237 1.00 19.03 29 VAL B C 1
ATOM 976 O O . VAL B 1 32 ? 31.194 -12.574 -18.348 1.00 18.25 29 VAL B O 1
ATOM 980 N N . GLY B 1 33 ? 30.658 -14.596 -19.215 1.00 18.80 30 GLY B N 1
ATOM 981 C CA . GLY B 1 33 ? 31.253 -14.304 -20.534 1.00 19.99 30 GLY B CA 1
ATOM 982 C C . GLY B 1 33 ? 30.626 -13.094 -21.208 1.00 20.93 30 GLY B C 1
ATOM 983 O O . GLY B 1 33 ? 31.335 -12.197 -21.722 1.00 20.86 30 GLY B O 1
ATOM 984 N N . ARG B 1 34 ? 29.292 -13.043 -21.201 1.00 20.86 31 ARG B N 1
ATOM 985 C CA . ARG B 1 34 ? 28.599 -11.895 -21.790 1.00 21.20 31 ARG B CA 1
ATOM 986 C C . ARG B 1 34 ? 28.921 -10.596 -21.039 1.00 20.91 31 ARG B C 1
ATOM 987 O O . ARG B 1 34 ? 29.168 -9.541 -21.639 1.00 20.41 31 ARG B O 1
ATOM 995 N N . GLN B 1 35 ? 28.920 -10.668 -19.715 1.00 19.66 32 GLN B N 1
ATOM 996 C CA . GLN B 1 35 ? 29.201 -9.484 -18.906 1.00 19.82 32 GLN B CA 1
ATOM 997 C C . GLN B 1 35 ? 30.637 -9.014 -19.088 1.00 20.16 32 GLN B C 1
ATOM 998 O O . GLN B 1 35 ? 30.880 -7.811 -19.199 1.00 20.57 32 GLN B O 1
ATOM 1004 N N . ALA B 1 36 ? 31.576 -9.953 -19.159 1.00 19.59 33 ALA B N 1
ATOM 1005 C CA . ALA B 1 36 ? 32.978 -9.595 -19.368 1.00 20.66 33 ALA B CA 1
ATOM 1006 C C . ALA B 1 36 ? 33.127 -8.915 -20.728 1.00 21.33 33 ALA B C 1
ATOM 1007 O O . ALA B 1 36 ? 33.737 -7.823 -20.834 1.00 21.68 33 ALA B O 1
ATOM 1009 N N . GLN B 1 37 ? 32.536 -9.529 -21.758 1.00 21.76 34 GLN B N 1
ATOM 1010 C CA . GLN B 1 37 ? 32.533 -8.930 -23.104 1.00 23.00 34 GLN B CA 1
ATOM 1011 C C . GLN B 1 37 ? 31.972 -7.503 -23.094 1.00 23.51 34 GLN B C 1
ATOM 1012 O O . GLN B 1 37 ? 32.598 -6.577 -23.635 1.00 24.16 34 GLN B O 1
ATOM 1018 N N . GLN B 1 38 ? 30.811 -7.316 -22.475 1.00 23.37 35 GLN B N 1
ATOM 1019 C CA . GLN B 1 38 ? 30.203 -5.994 -22.410 1.00 24.41 35 GLN B CA 1
ATOM 1020 C C . GLN B 1 38 ? 31.055 -4.970 -21.649 1.00 24.58 35 GLN B C 1
ATOM 1021 O O . GLN B 1 38 ? 31.058 -3.779 -21.993 1.00 24.09 35 GLN B O 1
ATOM 1027 N N . ALA B 1 39 ? 31.801 -5.428 -20.647 1.00 24.47 36 ALA B N 1
ATOM 1028 C CA . ALA B 1 39 ? 32.666 -4.551 -19.836 1.00 24.23 36 ALA B CA 1
ATOM 1029 C C . ALA B 1 39 ? 34.049 -4.315 -20.454 1.00 24.84 36 ALA B C 1
ATOM 1030 O O . ALA B 1 39 ? 34.853 -3.538 -19.921 1.00 25.82 36 ALA B O 1
ATOM 1032 N N . GLY B 1 40 ? 34.324 -4.970 -21.570 1.00 24.50 37 GLY B N 1
ATOM 1033 C CA . GLY B 1 40 ? 35.569 -4.748 -22.314 1.00 25.53 37 GLY B CA 1
ATOM 1034 C C . GLY B 1 40 ? 36.762 -5.449 -21.699 1.00 25.51 37 GLY B C 1
ATOM 1035 O O . GLY B 1 40 ? 37.902 -5.030 -21.898 1.00 25.61 37 GLY B O 1
ATOM 1036 N N . ILE B 1 41 ? 36.513 -6.519 -20.950 1.00 24.06 38 ILE B N 1
ATOM 1037 C CA . ILE B 1 41 ? 37.614 -7.235 -20.299 1.00 23.89 38 ILE B CA 1
ATOM 1038 C C . ILE B 1 41 ? 37.695 -8.667 -20.788 1.00 23.54 38 ILE B C 1
ATOM 1039 O O . ILE B 1 41 ? 36.735 -9.178 -21.372 1.00 22.62 38 ILE B O 1
ATOM 1044 N N . GLY B 1 42 ? 38.844 -9.306 -20.541 1.00 23.10 39 GLY B N 1
ATOM 1045 C CA . GLY B 1 42 ? 39.040 -10.707 -20.883 1.00 23.16 39 GLY B CA 1
ATOM 1046 C C . GLY B 1 42 ? 38.168 -11.595 -20.000 1.00 22.77 39 GLY B C 1
ATOM 1047 O O . GLY B 1 42 ? 37.686 -11.176 -18.934 1.00 22.21 39 GLY B O 1
ATOM 1056 N N . PRO B 1 44 ? 37.155 -13.901 -17.264 1.00 20.24 41 PRO B N 1
ATOM 1057 C CA . PRO B 1 44 ? 37.713 -14.349 -15.977 1.00 20.10 41 PRO B CA 1
ATOM 1058 C C . PRO B 1 44 ? 37.659 -15.861 -15.828 1.00 19.89 41 PRO B C 1
ATOM 1059 O O . PRO B 1 44 ? 36.849 -16.522 -16.474 1.00 19.95 41 PRO B O 1
ATOM 1063 N N . THR B 1 45 ? 38.513 -16.407 -14.966 1.00 19.35 42 THR B N 1
ATOM 1064 C CA . THR B 1 45 ? 38.310 -17.758 -14.472 1.00 19.70 42 THR B CA 1
ATOM 1065 C C . THR B 1 45 ? 36.997 -17.761 -13.682 1.00 19.25 42 THR B C 1
ATOM 1066 O O . THR B 1 45 ? 36.713 -16.807 -12.949 1.00 20.51 42 THR B O 1
ATOM 1070 N N . VAL B 1 46 ? 36.205 -18.828 -13.835 1.00 18.60 43 VAL B N 1
ATOM 1071 C CA . VAL B 1 46 ? 34.930 -18.930 -13.122 1.00 17.61 43 VAL B CA 1
ATOM 1072 C C . VAL B 1 46 ? 34.971 -20.165 -12.237 1.00 17.13 43 VAL B C 1
ATOM 1073 O O . VAL B 1 46 ? 35.366 -21.254 -12.685 1.00 18.14 43 VAL B O 1
ATOM 1077 N N . ALA B 1 47 ? 34.572 -19.991 -10.976 1.00 17.26 44 ALA B N 1
ATOM 1078 C CA . ALA B 1 47 ? 34.681 -21.051 -9.980 1.00 17.50 44 ALA B CA 1
ATOM 1079 C C . ALA B 1 47 ? 33.457 -21.088 -9.086 1.00 17.29 44 ALA B C 1
ATOM 1080 O O . ALA B 1 47 ? 32.715 -20.105 -8.990 1.00 17.57 44 ALA B O 1
ATOM 1082 N N . ILE B 1 48 ? 33.219 -22.259 -8.499 1.00 16.14 45 ILE B N 1
ATOM 1083 C CA . ILE B 1 48 ? 32.207 -22.422 -7.487 1.00 15.96 45 ILE B CA 1
ATOM 1084 C C . ILE B 1 48 ? 32.939 -22.851 -6.213 1.00 16.69 45 ILE B C 1
ATOM 1085 O O . ILE B 1 48 ? 33.951 -23.568 -6.291 1.00 17.57 45 ILE B O 1
ATOM 1090 N N . TYR B 1 49 ? 32.506 -22.350 -5.050 1.00 16.89 46 TYR B N 1
ATOM 1091 C CA . TYR B 1 49 ? 33.077 -22.809 -3.788 1.00 17.09 46 TYR B CA 1
ATOM 1092 C C . TYR B 1 49 ? 31.972 -23.108 -2.799 1.00 17.66 46 TYR B C 1
ATOM 1093 O O . TYR B 1 49 ? 30.826 -22.679 -2.987 1.00 16.69 46 TYR B O 1
ATOM 1102 N N . ASP B 1 50 ? 32.295 -23.878 -1.751 1.00 17.30 47 ASP B N 1
ATOM 1103 C CA . ASP B 1 50 ? 31.251 -24.356 -0.847 1.00 18.28 47 ASP B CA 1
ATOM 1104 C C . ASP B 1 50 ? 30.982 -23.351 0.276 1.00 18.42 47 ASP B C 1
ATOM 1105 O O . ASP B 1 50 ? 31.891 -23.042 1.058 1.00 18.80 47 ASP B O 1
ATOM 1110 N N . SER B 1 51 ? 29.761 -22.821 0.334 1.00 17.53 48 SER B N 1
ATOM 1111 C CA . SER B 1 51 ? 29.309 -22.063 1.498 1.00 17.72 48 SER B CA 1
ATOM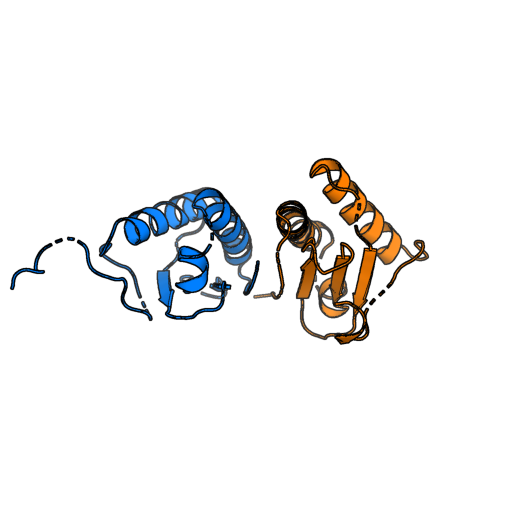 1112 C C . SER B 1 51 ? 27.792 -22.044 1.505 1.00 18.18 48 SER B C 1
ATOM 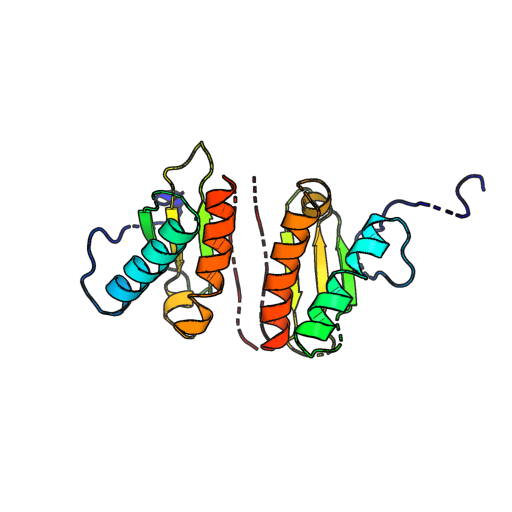1113 O O . SER B 1 51 ? 27.146 -21.916 0.435 1.00 17.18 48 SER B O 1
ATOM 1116 N N . ALA B 1 52 ? 27.218 -22.130 2.702 1.00 18.03 49 ALA B N 1
ATOM 1117 C CA . ALA B 1 52 ? 25.766 -21.936 2.855 1.00 17.71 49 ALA B CA 1
ATOM 1118 C C . ALA B 1 52 ? 25.357 -20.476 2.588 1.00 18.91 49 ALA B C 1
ATOM 1119 O O . ALA B 1 52 ? 24.167 -20.203 2.271 1.00 17.06 49 ALA B O 1
ATOM 1121 N N . ASP B 1 53 ? 26.307 -19.538 2.722 1.00 17.69 50 ASP B N 1
ATOM 1122 C CA . ASP B 1 53 ? 26.020 -18.129 2.490 1.00 18.11 50 ASP B CA 1
ATOM 1123 C C . ASP B 1 53 ? 25.659 -17.941 1.020 1.00 16.81 50 ASP B C 1
ATOM 1124 O O . ASP B 1 53 ? 26.151 -18.665 0.131 1.00 16.77 50 ASP B O 1
ATOM 1129 N N . ILE B 1 54 ? 24.873 -16.900 0.765 1.00 15.89 51 ILE B N 1
ATOM 1130 C CA . ILE B 1 54 ? 24.643 -16.429 -0.596 1.00 15.88 51 ILE B CA 1
ATOM 1131 C C . ILE B 1 54 ? 25.736 -15.380 -0.862 1.00 16.27 51 ILE B C 1
ATOM 1132 O O . ILE B 1 54 ? 25.643 -14.248 -0.393 1.00 16.85 51 ILE B O 1
ATOM 1137 N N . ASN B 1 55 ? 26.784 -15.771 -1.585 1.00 16.42 52 ASN B N 1
ATOM 1138 C CA . ASN B 1 55 ? 27.964 -14.909 -1.748 1.00 16.53 52 ASN B CA 1
ATOM 1139 C C . ASN B 1 55 ? 28.548 -15.064 -3.129 1.00 16.94 52 ASN B C 1
ATOM 1140 O O . ASN B 1 55 ? 28.568 -16.163 -3.684 1.00 15.17 52 ASN B O 1
ATOM 1145 N N . ALA B 1 56 ? 29.034 -13.952 -3.696 1.00 16.70 53 ALA B N 1
ATOM 1146 C CA . ALA B 1 56 ? 29.897 -14.040 -4.855 1.00 17.88 53 ALA B CA 1
ATOM 1147 C C . ALA B 1 56 ? 31.070 -13.106 -4.562 1.00 18.74 53 ALA B C 1
ATOM 1148 O O . ALA B 1 56 ? 30.884 -12.008 -3.975 1.00 18.47 53 ALA B O 1
ATOM 1150 N N . PHE B 1 57 ? 32.258 -13.534 -4.970 1.00 17.79 54 PHE B N 1
ATOM 1151 C CA . PHE B 1 57 ? 33.408 -12.625 -4.929 1.00 18.20 54 PHE B CA 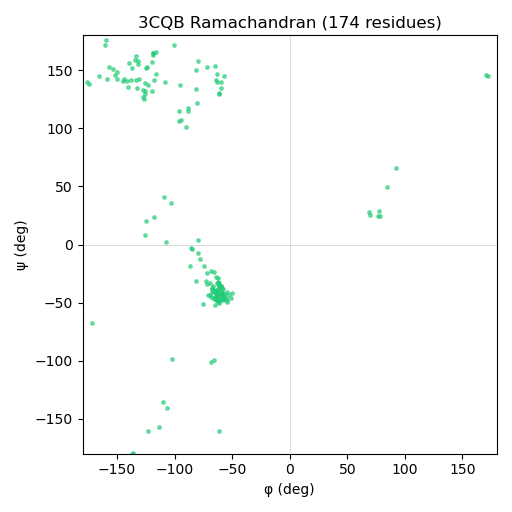1
ATOM 1152 C C . PHE B 1 57 ? 34.172 -12.653 -6.242 1.00 18.65 54 PHE B C 1
ATOM 1153 O O . PHE B 1 57 ? 34.063 -13.604 -7.014 1.00 18.14 54 PHE B O 1
ATOM 1161 N N . ALA B 1 58 ? 34.881 -11.572 -6.528 1.00 18.66 55 ALA B N 1
ATOM 1162 C CA . ALA B 1 58 ? 35.482 -11.422 -7.840 1.00 18.48 55 ALA B CA 1
ATOM 1163 C C . ALA B 1 58 ? 36.691 -10.525 -7.677 1.00 19.14 55 ALA B C 1
ATOM 1164 O O . ALA B 1 58 ? 36.727 -9.672 -6.785 1.00 19.31 55 ALA B O 1
ATOM 1166 N N . THR B 1 59 ? 37.682 -10.719 -8.533 1.00 19.58 56 THR B N 1
ATOM 1167 C CA . THR B 1 59 ? 38.793 -9.806 -8.526 1.00 21.79 56 THR B CA 1
ATOM 1168 C C . THR B 1 59 ? 39.346 -9.574 -9.928 1.00 22.36 56 THR B C 1
ATOM 1169 O O . THR B 1 59 ? 39.416 -10.498 -10.750 1.00 21.68 56 THR B O 1
ATOM 1173 N N . GLY B 1 60 ? 39.709 -8.320 -10.187 1.00 23.78 57 GLY B N 1
ATOM 1174 C CA . GLY B 1 60 ? 40.489 -7.958 -11.358 1.00 25.95 57 GLY B CA 1
ATOM 1175 C C . GLY B 1 60 ? 41.744 -7.213 -10.924 1.00 28.23 57 GLY B C 1
ATOM 1176 O O . GLY B 1 60 ? 42.362 -6.522 -11.727 1.00 27.01 57 GLY B O 1
ATOM 1177 N N . ALA B 1 61 ? 42.139 -7.383 -9.659 1.00 30.30 58 ALA B N 1
ATOM 1178 C CA . ALA B 1 61 ? 43.343 -6.735 -9.132 1.00 33.17 58 ALA B CA 1
ATOM 1179 C C . ALA B 1 61 ? 44.586 -7.243 -9.865 1.00 35.42 58 ALA B C 1
ATOM 1180 O O . ALA B 1 61 ? 44.639 -8.404 -10.290 1.00 35.06 58 ALA B O 1
ATOM 1182 N N . LYS B 1 62 ? 45.574 -6.364 -10.038 1.00 37.80 59 LYS B N 1
ATOM 1183 C CA . LYS B 1 62 ? 46.834 -6.736 -10.710 1.00 41.02 59 LYS B CA 1
ATOM 1184 C C . LYS B 1 62 ? 47.443 -8.021 -10.143 1.00 42.09 59 LYS B C 1
ATOM 1185 O O . LYS B 1 62 ? 47.921 -8.876 -10.901 1.00 43.53 59 LYS B O 1
ATOM 1191 N N . ARG B 1 63 ? 47.402 -8.146 -8.811 1.00 43.27 60 ARG B N 1
ATOM 1192 C CA . ARG B 1 63 ? 47.954 -9.293 -8.057 1.00 43.56 60 ARG B CA 1
ATOM 1193 C C . ARG B 1 63 ? 47.392 -10.674 -8.443 1.00 42.67 60 ARG B C 1
ATOM 1194 O O . ARG B 1 63 ? 48.118 -11.671 -8.418 1.00 43.61 60 ARG B O 1
ATOM 1202 N N A ASP B 1 64 ? 46.092 -10.711 -8.763 0.50 41.79 61 ASP B N 1
ATOM 1203 N N B ASP B 1 64 ? 46.132 -10.720 -8.840 0.50 42.31 61 ASP B N 1
ATOM 1204 C CA A ASP B 1 64 ? 45.329 -11.949 -9.002 0.50 40.34 61 ASP B CA 1
ATOM 1205 C CA B ASP B 1 64 ? 45.474 -11.987 -9.083 0.50 41.34 61 ASP B CA 1
ATOM 1206 C C A ASP B 1 64 ? 45.142 -12.238 -10.504 0.50 39.87 61 ASP B C 1
ATOM 1207 C C B ASP B 1 64 ? 45.279 -12.262 -10.564 0.50 40.47 61 ASP B C 1
ATOM 1208 O O A ASP B 1 64 ? 45.137 -11.307 -11.315 0.50 40.04 61 ASP B O 1
ATOM 1209 O O B ASP B 1 64 ? 45.406 -11.368 -11.403 0.50 40.70 61 ASP B O 1
ATOM 1218 N N . ASP B 1 65 ? 44.965 -13.516 -10.867 1.00 39.23 62 ASP B N 1
ATOM 1219 C CA . ASP B 1 65 ? 44.345 -13.878 -12.157 1.00 36.88 62 ASP B CA 1
ATOM 1220 C C . ASP B 1 65 ? 42.923 -13.357 -12.039 1.00 34.20 62 ASP B C 1
ATOM 1221 O O . ASP B 1 65 ? 42.344 -13.439 -10.944 1.00 34.53 62 ASP B O 1
ATOM 1226 N N . SER B 1 66 ? 42.342 -12.821 -13.113 1.00 30.58 63 SER B N 1
ATOM 1227 C CA . SER B 1 66 ? 40.937 -12.368 -13.034 1.00 28.17 63 SER B CA 1
ATOM 1228 C C . SER B 1 66 ? 39.994 -13.542 -12.674 1.00 24.89 63 SER B C 1
ATOM 1229 O O . SER B 1 66 ? 40.109 -14.623 -13.259 1.00 22.22 63 SER B O 1
ATOM 1232 N N . LEU B 1 67 ? 39.060 -13.336 -11.734 1.00 22.88 64 LEU B N 1
ATOM 1233 C CA . LEU B 1 67 ? 38.294 -14.456 -11.191 1.00 21.45 64 LEU B CA 1
ATOM 1234 C C . LEU B 1 67 ? 36.905 -14.015 -10.764 1.00 20.50 64 LEU B C 1
ATOM 1235 O O . LEU B 1 67 ? 36.745 -12.931 -10.197 1.00 19.25 64 LEU B O 1
ATOM 1240 N N . VAL B 1 68 ? 35.918 -14.880 -10.999 1.00 18.89 65 VAL B N 1
ATOM 1241 C CA . VAL B 1 68 ? 34.599 -14.730 -10.408 1.00 19.58 65 VAL B CA 1
ATOM 1242 C C . VAL B 1 68 ? 34.293 -16.053 -9.707 1.00 19.45 65 VAL B C 1
ATOM 1243 O O . VAL B 1 68 ? 34.364 -17.127 -10.342 1.00 19.59 65 VAL B O 1
ATOM 1247 N N . ALA B 1 69 ? 33.971 -15.999 -8.413 1.00 18.65 66 ALA B N 1
ATOM 1248 C CA . ALA B 1 69 ? 33.688 -17.228 -7.665 1.00 18.67 66 ALA B CA 1
ATOM 1249 C C . ALA B 1 69 ? 32.316 -17.089 -7.008 1.00 18.93 66 ALA B C 1
ATOM 1250 O O . ALA B 1 69 ? 32.019 -16.039 -6.411 1.00 19.24 66 ALA B O 1
ATOM 1252 N N . VAL B 1 70 ? 31.450 -18.087 -7.184 1.00 16.81 67 VAL B N 1
ATOM 1253 C CA . VAL B 1 70 ? 30.131 -18.027 -6.552 1.00 17.06 67 VAL B CA 1
ATOM 1254 C C . VAL B 1 70 ? 30.012 -19.158 -5.546 1.00 16.75 67 VAL B C 1
ATOM 1255 O O . VAL B 1 70 ? 30.550 -20.253 -5.756 1.00 16.81 67 VAL B O 1
ATOM 1259 N N . SER B 1 71 ? 29.282 -18.920 -4.465 1.00 16.29 68 SER B N 1
ATOM 1260 C CA . SER B 1 71 ? 29.075 -20.005 -3.514 1.00 16.24 68 SER B CA 1
ATOM 1261 C C . SER B 1 71 ? 27.984 -20.945 -4.002 1.00 16.61 68 SER B C 1
ATOM 1262 O O . SER B 1 71 ? 27.079 -20.543 -4.755 1.00 16.62 68 SER B O 1
ATOM 1265 N N . THR B 1 72 ? 28.005 -22.171 -3.501 1.00 16.64 69 THR B N 1
ATOM 1266 C CA . THR B 1 72 ? 26.913 -23.088 -3.713 1.00 17.03 69 THR B CA 1
ATOM 1267 C C . THR B 1 72 ? 25.610 -22.503 -3.150 1.00 17.88 69 THR B C 1
ATOM 1268 O O . THR B 1 72 ? 24.531 -22.713 -3.732 1.00 16.97 69 THR B O 1
ATOM 1272 N N . GLY B 1 73 ? 25.704 -21.773 -2.025 1.00 16.19 70 GLY B N 1
ATOM 1273 C CA . GLY B 1 73 ? 24.500 -21.177 -1.423 1.00 16.21 70 GLY B CA 1
ATOM 1274 C C . GLY B 1 73 ? 23.835 -20.164 -2.368 1.00 16.28 70 GLY B C 1
ATOM 1275 O O . GLY B 1 73 ? 22.595 -20.073 -2.414 1.00 16.37 70 GLY B O 1
ATOM 1276 N N . LEU B 1 74 ? 24.650 -19.398 -3.082 1.00 16.01 71 LEU B N 1
ATOM 1277 C CA . LEU B 1 74 ? 24.106 -18.470 -4.091 1.00 15.74 71 LEU B CA 1
ATOM 1278 C C . LEU B 1 74 ? 23.348 -19.224 -5.199 1.00 16.45 71 LEU B C 1
ATOM 1279 O O . LEU B 1 74 ? 22.179 -18.903 -5.512 1.00 16.29 71 LEU B O 1
ATOM 1284 N N . LEU B 1 75 ? 23.994 -20.253 -5.748 1.00 16.44 72 LEU B N 1
ATOM 1285 C CA . LEU B 1 75 ? 23.378 -21.048 -6.834 1.00 16.77 72 LEU B CA 1
ATOM 1286 C C . LEU B 1 75 ? 22.104 -21.756 -6.361 1.00 17.31 72 LEU B C 1
ATOM 1287 O O . LEU B 1 75 ? 21.150 -21.919 -7.143 1.00 17.65 72 LEU B O 1
ATOM 1292 N N . HIS B 1 76 ? 22.067 -22.154 -5.085 1.00 17.44 73 HIS B N 1
ATOM 1293 C CA . HIS B 1 76 ? 20.878 -22.794 -4.490 1.00 18.38 73 HIS B CA 1
ATOM 1294 C C . HIS B 1 76 ? 19.695 -21.852 -4.246 1.00 18.43 73 HIS B C 1
ATOM 1295 O O . HIS B 1 76 ? 18.544 -22.270 -4.331 1.00 18.40 73 HIS B O 1
ATOM 1302 N N . ASN B 1 77 ? 19.966 -20.600 -3.915 1.00 17.15 74 ASN B N 1
ATOM 1303 C CA . ASN B 1 77 ? 18.925 -19.702 -3.428 1.00 18.90 74 ASN B CA 1
ATOM 1304 C C . ASN B 1 77 ? 18.501 -18.579 -4.369 1.00 18.93 74 ASN B C 1
ATOM 1305 O O . ASN B 1 77 ? 17.405 -18.043 -4.219 1.00 19.42 74 ASN B O 1
ATOM 1326 N N . THR B 1 79 ? 17.509 -16.835 -8.080 1.00 18.77 76 THR B N 1
ATOM 1327 C CA . THR B 1 79 ? 17.033 -17.133 -9.444 1.00 18.95 76 THR B CA 1
ATOM 1328 C C . THR B 1 79 ? 18.125 -16.677 -10.393 1.00 18.51 76 THR B C 1
ATOM 1329 O O . THR B 1 79 ? 19.042 -15.910 -10.004 1.00 17.73 76 THR B O 1
ATOM 1333 N N . ARG B 1 80 ? 18.038 -17.142 -11.636 1.00 17.84 77 ARG B N 1
ATOM 1334 C CA . ARG B 1 80 ? 19.003 -16.702 -12.637 1.00 17.91 77 ARG B CA 1
ATOM 1335 C C . ARG B 1 80 ? 18.994 -15.194 -12.781 1.00 18.51 77 ARG B C 1
ATOM 1336 O O . ARG B 1 80 ? 20.060 -14.577 -12.820 1.00 16.93 77 ARG B O 1
ATOM 1344 N N . ASP B 1 81 ? 17.799 -14.584 -12.847 1.00 18.44 78 ASP B N 1
ATOM 1345 C CA . ASP B 1 81 ? 17.731 -13.117 -12.985 1.00 20.77 78 ASP B CA 1
ATOM 1346 C C . ASP B 1 81 ? 18.409 -12.394 -11.816 1.00 20.30 78 ASP B C 1
ATOM 1347 O O . ASP B 1 81 ? 19.138 -11.423 -12.016 1.00 20.14 78 ASP B O 1
ATOM 1352 N N . GLU B 1 82 ? 18.154 -12.862 -10.598 1.00 19.92 79 GLU B N 1
ATOM 1353 C CA . GLU B 1 82 ? 18.778 -12.272 -9.397 1.00 20.49 79 GLU B CA 1
ATOM 1354 C C . GLU B 1 82 ? 20.279 -12.413 -9.412 1.00 19.16 79 GLU B C 1
ATOM 1355 O O . GLU B 1 82 ? 21.004 -11.458 -9.132 1.00 18.21 79 GLU B O 1
ATOM 1361 N N . ALA B 1 83 ? 20.751 -13.616 -9.730 1.00 17.74 80 ALA B N 1
ATOM 1362 C CA . ALA B 1 83 ? 22.184 -13.905 -9.702 1.00 17.66 80 ALA B CA 1
ATOM 1363 C C . ALA B 1 83 ? 22.929 -13.104 -10.796 1.00 17.26 80 ALA B C 1
ATOM 1364 O O . ALA B 1 83 ? 24.043 -12.613 -10.572 1.00 17.23 80 ALA B O 1
ATOM 1366 N N A GLU B 1 84 ? 22.299 -12.976 -11.967 0.50 16.73 81 GLU B N 1
ATOM 1367 N N B GLU B 1 84 ? 22.314 -12.991 -11.971 0.50 16.99 81 GLU B N 1
ATOM 1368 C CA A GLU B 1 84 ? 22.863 -12.206 -13.092 0.50 16.35 81 GLU B CA 1
ATOM 1369 C CA B GLU B 1 84 ? 22.902 -12.204 -13.054 0.50 16.86 81 GLU B CA 1
ATOM 1370 C C A GLU B 1 84 ? 23.095 -10.722 -12.732 0.50 16.23 81 GLU B C 1
ATOM 1371 C C B GLU B 1 84 ? 23.177 -10.768 -12.595 0.50 16.53 81 GLU B C 1
ATOM 1372 O O A GLU B 1 84 ? 24.058 -10.103 -13.189 0.50 15.52 81 GLU B O 1
ATOM 1373 O O B GLU B 1 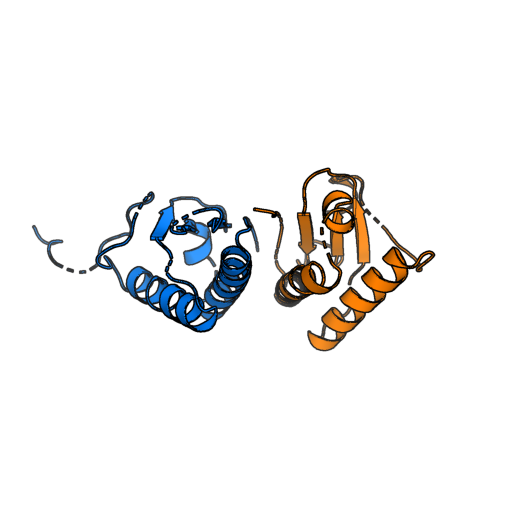84 ? 24.253 -10.230 -12.851 0.50 16.17 81 GLU B O 1
ATOM 1384 N N . ALA B 1 85 ? 22.200 -10.157 -11.927 1.00 16.23 82 ALA B N 1
ATOM 1385 C CA . ALA B 1 85 ? 22.357 -8.768 -11.452 1.00 17.21 82 ALA B CA 1
ATOM 1386 C C . ALA B 1 85 ? 23.578 -8.632 -10.531 1.00 17.28 82 ALA B C 1
ATOM 1387 O O . ALA B 1 85 ? 24.400 -7.683 -10.665 1.00 16.64 82 ALA B O 1
ATOM 1389 N N . VAL B 1 86 ? 23.722 -9.562 -9.595 1.00 16.31 83 VAL B N 1
ATOM 1390 C CA . VAL B 1 86 ? 24.879 -9.568 -8.712 1.00 17.14 83 VAL B CA 1
ATOM 1391 C C . VAL B 1 86 ? 26.162 -9.712 -9.517 1.00 17.35 83 VAL B C 1
ATOM 1392 O O . VAL B 1 86 ? 27.136 -8.969 -9.287 1.00 16.39 83 VAL B O 1
ATOM 1396 N N . LEU B 1 87 ? 26.185 -10.664 -10.459 1.00 16.71 84 LEU B N 1
ATOM 1397 C CA . LEU B 1 87 ? 27.412 -10.917 -11.210 1.00 17.20 84 LEU B CA 1
ATOM 1398 C C . LEU B 1 87 ? 27.771 -9.703 -12.080 1.00 17.42 84 LEU B C 1
ATOM 1399 O O . LEU B 1 87 ? 28.948 -9.340 -12.206 1.00 17.65 84 LEU B O 1
ATOM 1404 N N . ALA B 1 88 ? 26.766 -9.088 -12.690 1.00 17.49 85 ALA B N 1
ATOM 1405 C CA . ALA B 1 88 ? 27.009 -7.925 -13.542 1.00 17.93 85 ALA B CA 1
ATOM 1406 C C . ALA B 1 88 ? 27.684 -6.826 -12.711 1.00 17.72 85 ALA B C 1
ATOM 1407 O O . ALA B 1 88 ? 28.640 -6.184 -13.169 1.00 17.63 85 ALA B O 1
ATOM 1409 N N . HIS B 1 89 ? 27.188 -6.606 -11.497 1.00 16.83 86 HIS B N 1
ATOM 1410 C CA . HIS B 1 89 ? 27.791 -5.590 -10.637 1.00 17.41 86 HIS B CA 1
ATOM 1411 C C . HIS B 1 89 ? 29.236 -5.974 -10.283 1.00 18.11 86 HIS B C 1
ATOM 1412 O O . HIS B 1 89 ? 30.145 -5.125 -10.318 1.00 18.42 86 HIS B O 1
ATOM 1419 N N . GLU B 1 90 ? 29.474 -7.248 -9.974 1.00 17.11 87 GLU B N 1
ATOM 1420 C CA . GLU B 1 90 ? 30.839 -7.654 -9.607 1.00 18.01 87 GLU B CA 1
ATOM 1421 C C . GLU B 1 90 ? 31.817 -7.570 -10.771 1.00 17.92 87 GLU B C 1
ATOM 1422 O O . GLU B 1 90 ? 32.977 -7.159 -10.593 1.00 18.33 87 GLU B O 1
ATOM 1428 N N . VAL B 1 91 ? 31.337 -7.914 -11.962 1.00 17.55 88 VAL B N 1
ATOM 1429 C CA . VAL B 1 91 ? 32.156 -7.741 -13.191 1.00 19.05 88 VAL B CA 1
ATOM 1430 C C . VAL B 1 91 ? 32.580 -6.264 -13.370 1.00 19.24 88 VAL B C 1
ATOM 1431 O O . VAL B 1 91 ? 33.704 -5.973 -13.782 1.00 19.95 88 VAL B O 1
ATOM 1435 N N . SER B 1 92 ? 31.696 -5.325 -13.048 1.00 20.65 89 SER B N 1
ATOM 1436 C CA . SER B 1 92 ? 32.046 -3.875 -13.122 1.00 21.44 89 SER B CA 1
ATOM 1437 C C . SER B 1 92 ? 33.234 -3.537 -12.212 1.00 21.92 89 SER B C 1
ATOM 1438 O O . SER B 1 92 ? 34.081 -2.706 -12.555 1.00 22.46 89 SER B O 1
ATOM 1441 N N . HIS B 1 93 ? 33.317 -4.195 -11.055 1.00 21.41 90 HIS B N 1
ATOM 1442 C CA . HIS B 1 93 ? 34.463 -4.044 -10.156 1.00 21.68 90 HIS B CA 1
ATOM 1443 C C . HIS B 1 93 ? 35.737 -4.684 -10.691 1.00 21.51 90 HIS B C 1
ATOM 1444 O O . HIS B 1 93 ? 36.795 -4.070 -10.639 1.00 22.25 90 HIS B O 1
ATOM 1451 N N . ILE B 1 94 ? 35.638 -5.892 -11.238 1.00 21.37 91 ILE B N 1
ATOM 1452 C CA . ILE B 1 94 ? 36.785 -6.498 -11.935 1.00 21.85 91 ILE B CA 1
ATOM 1453 C C . ILE B 1 94 ? 37.349 -5.535 -12.968 1.00 22.10 91 ILE B C 1
ATOM 1454 O O . ILE B 1 94 ? 38.573 -5.371 -13.072 1.00 21.52 91 ILE B O 1
ATOM 1459 N N . ALA B 1 95 ? 36.461 -4.923 -13.755 1.00 22.41 92 ALA B N 1
ATOM 1460 C CA . ALA B 1 95 ? 36.908 -4.073 -14.862 1.00 24.25 92 ALA B CA 1
ATOM 1461 C C . ALA B 1 95 ? 37.638 -2.836 -14.310 1.00 25.26 92 ALA B C 1
ATOM 1462 O O . ALA B 1 95 ? 38.492 -2.242 -14.989 1.00 25.24 92 ALA B O 1
ATOM 1464 N N . ASN B 1 96 ? 37.330 -2.486 -13.062 1.00 26.40 93 ASN B N 1
ATOM 1465 C CA . ASN B 1 96 ? 37.946 -1.361 -12.373 1.00 27.76 93 ASN B CA 1
ATOM 1466 C C . ASN B 1 96 ? 39.258 -1.774 -11.713 1.00 27.30 93 ASN B C 1
ATOM 1467 O O . ASN B 1 96 ? 39.932 -0.938 -11.105 1.00 27.75 93 ASN B O 1
ATOM 1472 N N . GLY B 1 97 ? 39.609 -3.055 -11.802 1.00 26.05 94 GLY B N 1
ATOM 1473 C CA . GLY B 1 97 ? 40.831 -3.582 -11.189 1.00 25.17 94 GLY B CA 1
ATOM 1474 C C . GLY B 1 97 ? 40.758 -3.777 -9.679 1.00 25.69 94 GLY B C 1
ATOM 1475 O O . GLY B 1 97 ? 41.793 -3.788 -8.988 1.00 25.97 94 GLY B O 1
ATOM 1476 N N . ASP B 1 98 ? 39.544 -3.951 -9.165 1.00 24.62 95 ASP B N 1
ATOM 1477 C CA . ASP B 1 98 ? 39.318 -4.123 -7.728 1.00 24.14 95 ASP B CA 1
ATOM 1478 C C . ASP B 1 98 ? 38.882 -5.565 -7.376 1.00 23.29 95 ASP B C 1
ATOM 1479 O O . ASP B 1 98 ? 38.565 -6.351 -8.271 1.00 22.44 95 ASP B O 1
ATOM 1492 N N . VAL B 1 100 ? 35.996 -7.560 -4.980 1.00 18.44 97 VAL B N 1
ATOM 1493 C CA . VAL B 1 100 ? 34.709 -7.259 -4.353 1.00 17.77 97 VAL B CA 1
ATOM 1494 C C . VAL B 1 100 ? 34.155 -8.547 -3.790 1.00 18.26 97 VAL B C 1
ATOM 1495 O O . VAL B 1 100 ? 34.353 -9.634 -4.370 1.00 16.71 97 VAL B O 1
ATOM 1499 N N . THR B 1 101 ? 33.468 -8.442 -2.662 1.00 16.87 98 THR B N 1
ATOM 1500 C CA . THR B 1 101 ? 32.718 -9.604 -2.163 1.00 17.46 98 THR B CA 1
ATOM 1501 C C . THR B 1 101 ? 31.363 -9.089 -1.715 1.00 17.55 98 THR B C 1
ATOM 1502 O O . THR B 1 101 ? 31.271 -7.988 -1.134 1.00 17.70 98 THR B O 1
ATOM 1514 N N . THR B 1 103 ? 27.539 -10.314 0.053 1.00 16.11 100 THR B N 1
ATOM 1515 C CA . THR B 1 103 ? 26.779 -11.381 0.678 1.00 17.01 100 THR B CA 1
ATOM 1516 C C . THR B 1 103 ? 25.357 -10.890 0.875 1.00 17.81 100 THR B C 1
ATOM 1517 O O . THR B 1 103 ? 25.145 -9.715 1.253 1.00 17.79 100 THR B O 1
ATOM 1521 N N . LEU B 1 104 ? 24.395 -11.774 0.599 1.00 17.26 101 LEU B N 1
ATOM 1522 C CA . LEU B 1 104 ? 22.980 -11.416 0.675 1.00 18.59 101 LEU B CA 1
ATOM 1523 C C . LEU B 1 104 ? 22.212 -12.314 1.626 1.00 18.64 101 LEU B C 1
ATOM 1524 O O . LEU B 1 104 ? 22.596 -13.470 1.847 1.00 18.80 101 LEU B O 1
ATOM 1537 N N . GLN B 1 106 ? 17.941 -13.243 2.140 1.00 21.26 103 GLN B N 1
ATOM 1538 C CA . GLN B 1 106 ? 16.652 -12.986 1.522 1.00 23.86 103 GLN B CA 1
ATOM 1539 C C . GLN B 1 106 ? 15.627 -12.756 2.611 1.00 25.23 103 GLN B C 1
ATOM 1540 O O . GLN B 1 106 ? 15.616 -13.479 3.603 1.00 26.54 103 GLN B O 1
ATOM 1546 N N . GLY B 1 107 ? 14.782 -11.741 2.441 1.00 26.11 104 GLY B N 1
ATOM 1547 C CA . GLY B 1 107 ? 13.769 -11.401 3.444 1.00 27.38 104 GLY B CA 1
ATOM 1548 C C . GLY B 1 107 ? 12.481 -12.172 3.188 1.00 29.04 104 GLY B C 1
ATOM 1549 O O . GLY B 1 107 ? 12.479 -13.101 2.367 1.00 30.88 104 GLY B O 1
#

Radius of gyration: 18.05 Å; Cα contacts (8 Å, |Δi|>4): 346; chains: 2; bounding box: 38×59×43 Å

Foldseek 3Di:
DVPPPQDDFDADFDDPHNHDVSVLVCVLLVVLCVVLVHDETEGEHEDLFFKWAKALLPVIYIYGYPNVVVVDSVVVSVVSSVRSNQSSVRHDMGDD/DAVVQVKADPDDDDPLSVLQCVLLVVLCVVLVHDATEIEGEDLFFKWAWFLAPPDGGYIYTYPNVVVPDSVVVSVVSSVRSNQNSVGGDMGDPD

Sequence (190 aa):
NASKGALRSVGGVIESSPRNETEHWLLEETVGRQAQQAGIGPTVAIYDSADINAFATGAKDSLVAVSTGLLHNTRDEAEAVLAHEVSHIANGDVTTLQALRSVGGVIESPRNETEHWLLETVGRQAQQAGIGPTVAIYDSADINAFATGAKRDDDSLVAVSTGLLHNTRDEAEEAVLAHEVSHIANGDVTTLQG

B-factor: mean 24.33, std 9.85, range [9.95, 86.39]

Organism: Vibrio parahaemolyticus serotype O3:K6 (strain RIMD 2210633) (NCBI:txid223926)

InterPro domains:
  IPR001915 Peptidase M48 [PF01435] (78-286)
  IPR022919 Peptidase M48, protease HtpX, putative [MF_00188] (1-287)
  IPR050083 Membrane-localized HtpX protease [PTHR43221] (2-286)